Protein AF-A0A0A0LCE1-F1 (afdb_monomer)

Mean predicted aligned error: 8.85 Å

Structure (mmCIF, N/CA/C/O backbone):
data_AF-A0A0A0LCE1-F1
#
_entry.id   AF-A0A0A0LCE1-F1
#
loop_
_atom_site.group_PDB
_atom_site.id
_atom_site.type_symbol
_atom_site.label_atom_id
_atom_site.label_alt_id
_atom_site.label_comp_id
_atom_site.label_asym_id
_atom_site.label_entity_id
_atom_site.label_seq_id
_atom_site.pdbx_PDB_ins_code
_atom_site.Cartn_x
_atom_site.Cartn_y
_atom_site.Cartn_z
_atom_site.occupancy
_atom_site.B_iso_or_equiv
_atom_site.auth_seq_id
_atom_site.auth_comp_id
_atom_site.auth_asym_id
_atom_site.auth_atom_id
_atom_site.pdbx_PDB_model_num
ATOM 1 N N . MET A 1 1 ? -0.912 -36.536 59.273 1.00 41.09 1 MET A N 1
ATOM 2 C CA . MET A 1 1 ? -1.273 -36.737 57.847 1.00 41.09 1 MET A CA 1
ATOM 3 C C . MET A 1 1 ? -2.775 -36.998 57.835 1.00 41.09 1 M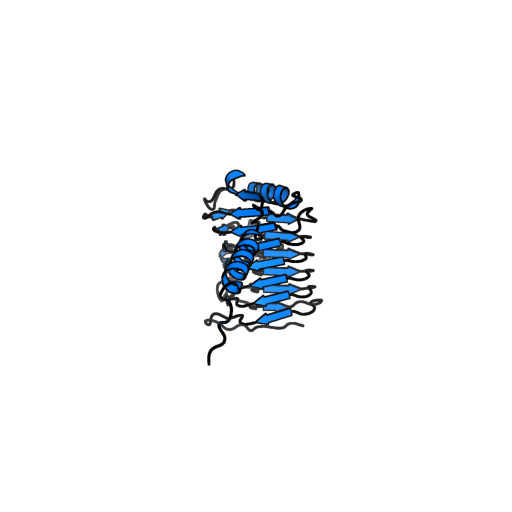ET A C 1
ATOM 5 O O . MET A 1 1 ? -3.174 -37.910 58.531 1.00 41.09 1 MET A O 1
ATOM 9 N N . ILE A 1 2 ? -3.685 -36.242 57.223 1.00 38.50 2 ILE A N 1
ATOM 10 C CA . ILE A 1 2 ? -3.664 -35.401 56.019 1.00 38.50 2 ILE A CA 1
ATOM 11 C C . ILE A 1 2 ? -4.720 -34.296 56.225 1.00 38.50 2 ILE A C 1
ATOM 13 O O . ILE A 1 2 ? -5.838 -34.587 56.643 1.00 38.50 2 ILE A O 1
ATOM 17 N N . ILE A 1 3 ? -4.365 -33.045 55.927 1.00 40.66 3 ILE A N 1
ATOM 18 C CA . ILE A 1 3 ? -5.290 -31.904 55.878 1.00 40.66 3 ILE A CA 1
ATOM 19 C C . ILE A 1 3 ? -6.082 -32.017 54.567 1.00 40.66 3 ILE A C 1
ATOM 21 O O . ILE A 1 3 ? -5.495 -31.976 53.487 1.00 40.66 3 ILE A O 1
ATOM 25 N N . GLN A 1 4 ? -7.401 -32.193 54.654 1.00 42.62 4 GLN A N 1
ATOM 26 C CA . GLN A 1 4 ? -8.308 -32.141 53.504 1.00 42.62 4 GLN A CA 1
ATOM 27 C C . GLN A 1 4 ? -8.469 -30.677 53.072 1.00 42.62 4 GLN A C 1
ATOM 29 O O . GLN A 1 4 ? -9.272 -29.941 53.638 1.00 42.62 4 GLN A O 1
ATOM 34 N N . PHE A 1 5 ? -7.674 -30.246 52.092 1.00 41.34 5 PHE A N 1
ATOM 35 C CA . PHE A 1 5 ? -7.842 -28.947 51.441 1.00 41.34 5 PHE A CA 1
ATOM 36 C C . PHE A 1 5 ? -9.048 -28.981 50.491 1.00 41.34 5 PHE A C 1
ATOM 38 O O . PHE A 1 5 ? -9.186 -29.865 49.643 1.00 41.34 5 PHE A O 1
ATOM 45 N N . GLU A 1 6 ? -9.931 -28.000 50.661 1.00 46.72 6 GLU A N 1
ATOM 46 C CA . GLU A 1 6 ? -11.198 -27.825 49.959 1.00 46.72 6 GLU A CA 1
ATOM 47 C C . GLU A 1 6 ? -11.072 -27.828 48.423 1.00 46.72 6 GLU A C 1
ATOM 49 O O . GLU A 1 6 ? -10.482 -26.939 47.812 1.00 46.72 6 GLU A O 1
ATOM 54 N N . LYS A 1 7 ? -11.782 -28.754 47.766 1.00 47.97 7 LYS A N 1
ATOM 55 C CA . LYS A 1 7 ? -12.045 -28.759 46.311 1.00 47.97 7 LYS A CA 1
ATOM 56 C C . LYS A 1 7 ? -13.054 -27.688 45.843 1.00 47.97 7 LYS A C 1
ATOM 58 O O . LYS A 1 7 ? -13.513 -27.742 44.707 1.00 47.97 7 LYS A O 1
ATOM 63 N N . ARG A 1 8 ? -13.435 -26.719 46.687 1.00 52.16 8 ARG A N 1
ATOM 64 C CA . ARG A 1 8 ? -14.433 -25.683 46.338 1.00 52.16 8 ARG A CA 1
ATOM 65 C C . ARG A 1 8 ? -13.862 -24.522 45.514 1.00 52.16 8 ARG A C 1
ATOM 67 O O . ARG A 1 8 ? -14.615 -23.862 44.805 1.00 52.16 8 ARG A O 1
ATOM 74 N N . SER A 1 9 ? -12.545 -24.312 45.544 1.00 55.34 9 SER A N 1
ATOM 75 C CA . SER A 1 9 ? -11.895 -23.166 44.885 1.00 55.34 9 SER A CA 1
ATOM 76 C C . SER A 1 9 ? -11.787 -23.302 43.352 1.00 55.34 9 SER A C 1
ATOM 78 O O . SER A 1 9 ? -11.814 -22.306 42.631 1.00 55.34 9 SER A O 1
ATOM 80 N N . SER A 1 10 ? -11.754 -24.528 42.812 1.00 61.38 10 SER A N 1
ATOM 81 C CA . SER A 1 10 ? -11.568 -24.765 41.369 1.00 61.38 10 SER A CA 1
ATOM 82 C C . SER A 1 10 ? -12.813 -24.484 40.522 1.00 61.38 10 SER A C 1
ATOM 84 O O . SER A 1 10 ? -12.677 -23.971 39.413 1.00 61.38 10 SER A O 1
ATOM 86 N N . LEU A 1 11 ? -14.023 -24.759 41.030 1.00 59.50 11 LEU A N 1
ATOM 87 C CA . LEU A 1 11 ? -15.263 -24.433 40.311 1.00 59.50 11 LEU A CA 1
ATOM 88 C C . LEU A 1 11 ? -15.512 -22.923 40.257 1.00 59.50 11 LEU A C 1
ATOM 90 O O . LEU A 1 11 ? -15.926 -22.419 39.218 1.00 59.50 11 LEU A O 1
ATOM 94 N N . ALA A 1 12 ? -15.225 -22.195 41.339 1.00 66.00 12 ALA A N 1
ATOM 95 C CA . ALA A 1 12 ? -15.343 -20.739 41.356 1.00 66.00 12 ALA A CA 1
ATOM 96 C C . ALA A 1 12 ? -14.347 -20.086 40.382 1.00 66.00 12 ALA A C 1
ATOM 98 O O . ALA A 1 12 ? -14.725 -19.198 39.620 1.00 66.00 12 ALA A O 1
ATOM 99 N N . LEU A 1 13 ? -13.104 -20.581 40.332 1.00 61.22 13 LEU A N 1
ATOM 100 C CA . LEU A 1 13 ? -12.086 -20.105 39.393 1.00 61.22 13 LEU A CA 1
ATOM 101 C C . LEU A 1 13 ? -12.459 -20.405 37.930 1.00 61.22 13 LEU A C 1
ATOM 103 O O . LEU A 1 13 ? -12.277 -19.553 37.063 1.00 61.22 13 LEU A O 1
ATOM 107 N N . LEU A 1 14 ? -13.035 -21.582 37.657 1.00 62.22 14 LEU A N 1
ATOM 108 C CA . LEU A 1 14 ? -13.517 -21.959 36.325 1.00 62.22 14 LEU A CA 1
ATOM 109 C C . LEU A 1 14 ? -14.714 -21.098 35.889 1.00 62.22 14 LEU A C 1
ATOM 111 O O . LEU A 1 14 ? -14.763 -20.656 34.745 1.00 62.22 14 LEU A O 1
ATOM 115 N N . MET A 1 15 ? -15.642 -20.801 36.801 1.00 65.44 15 MET A N 1
ATOM 116 C CA . MET A 1 15 ? -16.795 -19.926 36.543 1.00 65.44 15 MET A CA 1
ATOM 117 C C . MET A 1 15 ? -16.363 -18.476 36.272 1.00 65.44 15 MET A C 1
ATOM 119 O O . MET A 1 15 ? -16.891 -17.844 35.360 1.00 65.44 15 MET A O 1
ATOM 123 N N . VAL A 1 16 ? -15.357 -17.965 36.994 1.00 64.94 16 VAL A N 1
ATOM 124 C CA . VAL A 1 16 ? -14.757 -16.641 36.738 1.00 64.94 16 VAL A CA 1
ATOM 125 C C . VAL A 1 16 ? -14.014 -16.618 35.398 1.00 64.94 16 VAL A C 1
ATOM 127 O O . VAL A 1 16 ? -14.154 -15.657 34.645 1.00 64.94 16 VAL A O 1
ATOM 130 N N . LEU A 1 17 ? -13.283 -17.681 35.045 1.00 61.69 17 LEU A N 1
ATOM 131 C CA . LEU A 1 17 ? -12.596 -17.788 33.755 1.00 61.69 17 LEU A CA 1
ATOM 132 C C . LEU A 1 17 ? -13.593 -17.825 32.582 1.00 61.69 17 LEU A C 1
ATOM 134 O O . LEU A 1 17 ? -13.400 -17.128 31.591 1.00 61.69 17 LEU A O 1
ATOM 138 N N . VAL A 1 18 ? -14.695 -18.570 32.712 1.00 61.69 18 VAL A N 1
ATOM 139 C CA . VAL A 1 18 ? -15.783 -18.606 31.717 1.00 61.69 18 VAL A CA 1
ATOM 140 C C . VAL A 1 18 ? -16.494 -17.250 31.623 1.00 61.69 18 VAL A C 1
ATOM 142 O O . VAL A 1 18 ? -16.809 -16.805 30.520 1.00 61.69 18 VAL A O 1
ATOM 145 N N . ALA A 1 19 ? -16.692 -16.537 32.735 1.00 59.34 19 ALA A N 1
ATOM 146 C CA . ALA A 1 19 ? -17.243 -15.179 32.724 1.00 59.34 19 ALA A CA 1
ATOM 147 C C . ALA A 1 19 ? -16.299 -14.159 32.050 1.00 59.34 19 ALA A C 1
ATOM 149 O O . ALA A 1 19 ? -16.763 -13.301 31.301 1.00 59.34 19 ALA A O 1
ATOM 150 N N . LEU A 1 20 ? -14.979 -14.290 32.235 1.00 57.94 20 LEU A N 1
ATOM 151 C CA . LEU A 1 20 ? -13.960 -13.462 31.571 1.00 57.94 20 LEU A CA 1
ATOM 152 C C . LEU A 1 20 ? -13.849 -13.745 30.064 1.00 57.94 20 LEU A C 1
ATOM 154 O O . LEU A 1 20 ? -13.641 -12.817 29.286 1.00 57.94 20 LEU A O 1
ATOM 158 N N . ILE A 1 21 ? -14.056 -14.991 29.627 1.00 56.22 21 ILE A N 1
ATOM 159 C CA . ILE A 1 21 ? -14.108 -15.343 28.195 1.00 56.22 21 ILE A CA 1
ATOM 160 C C . ILE A 1 21 ? -15.361 -14.740 27.527 1.00 56.22 21 ILE A C 1
ATOM 162 O O . ILE A 1 21 ? -15.297 -14.326 26.372 1.00 56.22 21 ILE A O 1
ATOM 166 N N . ASN A 1 22 ? -16.470 -14.601 28.265 1.00 48.09 22 ASN A N 1
ATOM 167 C CA . ASN A 1 22 ? -17.697 -13.941 27.794 1.00 48.09 22 ASN A CA 1
ATOM 168 C C . ASN A 1 22 ? -17.636 -12.396 27.815 1.00 48.09 22 ASN A C 1
ATOM 170 O O . ASN A 1 22 ? -18.488 -11.746 27.212 1.00 48.09 22 ASN A O 1
ATOM 174 N N . LEU A 1 23 ? -16.628 -11.793 28.461 1.00 48.22 23 LEU A N 1
ATOM 175 C CA . LEU A 1 23 ? -16.370 -10.343 28.423 1.00 48.22 23 LEU A CA 1
ATOM 176 C C . LEU A 1 23 ? -15.623 -9.898 27.156 1.00 48.22 23 LEU A C 1
ATOM 178 O O . LEU A 1 23 ? -15.619 -8.707 26.836 1.00 48.22 23 LEU A O 1
ATOM 182 N N . CYS A 1 24 ? -15.071 -10.835 26.377 1.00 49.50 24 CYS A N 1
ATOM 183 C CA . CYS A 1 24 ? -14.683 -10.585 24.991 1.00 49.50 24 CYS A CA 1
ATOM 184 C C . CYS A 1 24 ? -15.941 -10.496 24.122 1.00 49.50 24 CYS A C 1
ATOM 186 O O . CYS A 1 24 ? -16.237 -11.364 23.302 1.00 49.50 24 CYS A O 1
ATOM 188 N N . THR A 1 25 ? -16.697 -9.415 24.296 1.00 45.34 25 THR A N 1
ATOM 189 C CA . THR A 1 25 ? -17.650 -8.992 23.278 1.00 45.34 25 THR A CA 1
ATOM 190 C C . THR A 1 25 ? -16.842 -8.704 22.016 1.00 45.34 25 THR A C 1
ATOM 192 O O . THR A 1 25 ? -16.148 -7.694 21.905 1.00 45.34 25 THR A O 1
ATOM 195 N N . PHE A 1 26 ? -16.881 -9.621 21.048 1.00 48.47 26 PHE A N 1
ATOM 196 C CA . PHE A 1 26 ? -16.535 -9.275 19.680 1.00 48.47 26 PHE A CA 1
ATOM 197 C C . PHE A 1 26 ? -17.547 -8.208 19.272 1.00 48.47 26 PHE A C 1
ATOM 199 O O . PHE A 1 26 ? -18.673 -8.524 18.888 1.00 48.47 26 PHE A O 1
ATOM 206 N N . SER A 1 27 ? -17.191 -6.928 19.421 1.00 50.03 27 SER A N 1
ATOM 207 C CA . SER A 1 27 ? -17.962 -5.875 18.781 1.00 50.03 27 SER A CA 1
ATOM 208 C C . SER A 1 27 ? -17.981 -6.257 17.307 1.00 50.03 27 SER A C 1
ATOM 210 O O . SER A 1 27 ? -16.909 -6.365 16.704 1.00 50.03 27 SER A O 1
ATOM 212 N N . ASN A 1 28 ? -19.157 -6.540 16.749 1.00 53.53 28 ASN A N 1
ATOM 213 C CA . ASN A 1 28 ? -19.294 -6.763 15.319 1.00 53.53 28 ASN A CA 1
ATOM 214 C C . ASN A 1 28 ? -18.859 -5.463 14.634 1.00 53.53 28 ASN A C 1
ATOM 216 O O . ASN A 1 28 ? -19.652 -4.528 14.511 1.00 53.53 28 ASN A O 1
ATOM 220 N N . ALA A 1 29 ? -17.573 -5.365 14.283 1.00 61.44 29 ALA A N 1
ATOM 221 C CA . ALA A 1 29 ? -17.043 -4.238 13.543 1.00 61.44 29 ALA A CA 1
ATOM 222 C C . ALA A 1 29 ? -17.860 -4.147 12.259 1.00 61.44 29 ALA A C 1
ATOM 224 O O . ALA A 1 29 ? -18.053 -5.151 11.566 1.00 61.44 29 ALA A O 1
ATOM 225 N N . TRP A 1 30 ? -18.395 -2.963 11.973 1.00 79.81 30 TRP A N 1
ATOM 226 C CA . TRP A 1 30 ? -19.264 -2.810 10.816 1.00 79.81 30 TRP A CA 1
ATOM 227 C C . TRP A 1 30 ? -18.434 -3.070 9.556 1.00 79.81 30 TRP A C 1
ATOM 229 O O . TRP A 1 30 ? -17.378 -2.458 9.380 1.00 79.81 30 TRP A O 1
ATOM 239 N N . SER A 1 31 ? -18.848 -4.046 8.745 1.00 91.94 31 SER A N 1
ATOM 240 C CA . SER A 1 31 ? -18.030 -4.580 7.654 1.00 91.94 31 SER A CA 1
ATOM 241 C C . SER A 1 31 ? -18.528 -4.092 6.298 1.00 91.94 31 SER A C 1
ATOM 243 O O . SER A 1 31 ? -19.642 -4.404 5.880 1.00 91.94 31 SER A O 1
ATOM 245 N N . TYR A 1 32 ? -17.682 -3.347 5.596 1.00 97.19 32 TYR A N 1
ATOM 246 C CA . TYR A 1 32 ? -17.890 -2.905 4.227 1.00 97.19 32 TYR A CA 1
ATOM 247 C C . TYR A 1 32 ? -17.163 -3.841 3.266 1.00 97.19 32 TYR A C 1
ATOM 249 O O . TYR A 1 32 ? -15.945 -3.763 3.106 1.00 97.19 32 TYR A O 1
ATOM 257 N N . ASN A 1 33 ? -17.901 -4.723 2.598 1.00 98.19 33 ASN A N 1
ATOM 258 C CA . ASN A 1 33 ? -17.344 -5.522 1.511 1.00 98.19 33 ASN A CA 1
ATOM 259 C C . ASN A 1 33 ? -17.320 -4.693 0.222 1.00 98.19 33 ASN A C 1
ATOM 261 O O . ASN A 1 33 ? -18.379 -4.289 -0.251 1.00 98.19 33 ASN A O 1
ATOM 265 N N . VAL A 1 34 ? -16.143 -4.478 -0.371 1.00 98.50 34 VAL A N 1
ATOM 266 C CA . VAL A 1 34 ? -15.983 -3.636 -1.574 1.00 98.50 34 VAL A CA 1
ATOM 267 C C . VAL A 1 34 ? -16.831 -4.089 -2.767 1.00 98.50 34 VAL A C 1
ATOM 269 O O . VAL A 1 34 ? -17.249 -3.255 -3.570 1.00 98.50 34 VAL A O 1
ATOM 272 N N . VAL A 1 35 ? -17.150 -5.384 -2.867 1.00 98.38 35 VAL A N 1
ATOM 273 C CA . VAL A 1 35 ? -18.004 -5.925 -3.939 1.00 98.38 35 VAL A CA 1
ATOM 274 C C . VAL A 1 35 ? -19.444 -5.420 -3.817 1.00 98.38 35 VAL A C 1
ATOM 276 O O . VAL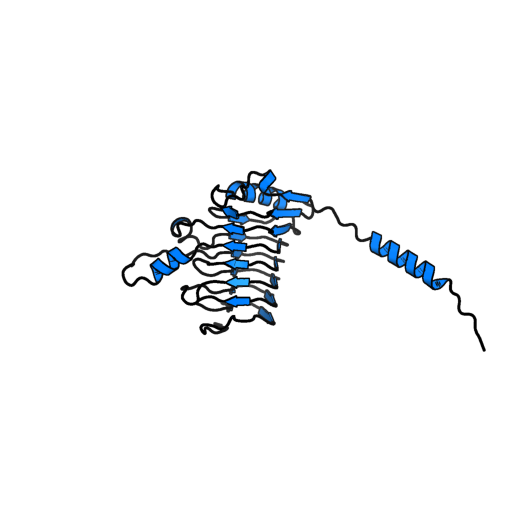 A 1 35 ? -20.074 -5.126 -4.830 1.00 98.38 35 VAL A O 1
ATOM 279 N N . ASN A 1 36 ? -19.937 -5.202 -2.594 1.00 98.31 36 ASN A N 1
ATOM 280 C CA . ASN A 1 36 ? -21.272 -4.636 -2.358 1.00 98.31 36 ASN A CA 1
ATOM 281 C C . ASN A 1 36 ? -21.372 -3.165 -2.800 1.00 98.31 36 ASN A C 1
ATOM 283 O O . ASN A 1 36 ? -22.470 -2.625 -2.887 1.00 98.31 36 ASN A O 1
ATOM 287 N N . PHE A 1 37 ? -20.234 -2.528 -3.088 1.00 98.12 37 PHE A N 1
ATOM 288 C CA . PHE A 1 37 ? -20.132 -1.159 -3.592 1.00 98.12 37 PHE A CA 1
ATOM 289 C C . PHE A 1 37 ? -19.698 -1.111 -5.065 1.00 98.12 37 PHE A C 1
ATOM 291 O O . PHE A 1 37 ? -19.315 -0.057 -5.564 1.00 98.12 37 PHE A O 1
ATOM 298 N N . GLY A 1 38 ? -19.760 -2.245 -5.772 1.00 98.00 38 GLY A N 1
ATOM 299 C CA . GLY A 1 38 ? -19.517 -2.323 -7.212 1.00 98.00 38 GLY A CA 1
ATOM 300 C C . GLY A 1 38 ? -18.078 -2.639 -7.618 1.00 98.00 38 GLY A C 1
ATOM 301 O O . GLY A 1 38 ? -17.787 -2.649 -8.814 1.00 98.00 38 GLY A O 1
ATOM 302 N N . ALA A 1 39 ? -17.176 -2.928 -6.671 1.00 98.56 39 ALA A N 1
ATOM 303 C CA . ALA A 1 39 ? -15.836 -3.397 -7.016 1.00 98.56 39 ALA A CA 1
ATOM 304 C C . ALA A 1 39 ? -15.915 -4.751 -7.733 1.00 98.56 39 ALA A C 1
ATOM 306 O O . ALA A 1 39 ? -16.597 -5.670 -7.270 1.00 98.56 39 ALA A O 1
ATOM 307 N N . LYS A 1 40 ? -15.176 -4.903 -8.834 1.00 98.44 40 LYS A N 1
ATOM 308 C CA . LYS A 1 40 ? -15.134 -6.152 -9.603 1.00 98.44 40 LYS A CA 1
ATOM 309 C C . LYS A 1 40 ? -13.758 -6.795 -9.506 1.00 98.44 40 LYS A C 1
ATOM 311 O O . LYS A 1 40 ? -12.741 -6.180 -9.810 1.00 98.44 40 LYS A O 1
ATOM 316 N N . GLY A 1 41 ? -13.743 -8.063 -9.108 1.00 98.12 41 GLY A N 1
ATOM 317 C CA . GLY A 1 41 ? -12.534 -8.869 -8.930 1.00 98.12 41 GLY A CA 1
ATOM 318 C C . GLY A 1 41 ? -11.930 -9.432 -10.227 1.00 98.12 41 GLY A C 1
ATOM 319 O O . GLY A 1 41 ? -11.287 -10.480 -10.165 1.00 98.12 41 GLY A O 1
ATOM 320 N N . ASP A 1 42 ? -12.146 -8.784 -11.378 1.00 98.00 42 ASP A N 1
ATOM 321 C CA . ASP A 1 42 ? -11.754 -9.249 -12.723 1.00 98.00 42 ASP A CA 1
ATOM 322 C C . ASP A 1 42 ? -10.371 -8.746 -13.199 1.00 98.00 42 ASP A C 1
ATOM 324 O O . ASP A 1 42 ? -9.854 -9.180 -14.230 1.00 98.00 42 ASP A O 1
ATOM 328 N N . GLY A 1 43 ? -9.752 -7.837 -12.444 1.00 97.19 43 GLY A N 1
ATOM 329 C CA . GLY A 1 43 ? -8.455 -7.224 -12.721 1.00 97.19 43 GLY A CA 1
ATOM 330 C C . GLY A 1 43 ? -8.458 -6.229 -13.880 1.00 97.19 43 GLY A C 1
ATOM 331 O O . GLY A 1 43 ? -7.374 -5.876 -14.342 1.00 97.19 43 GLY A O 1
ATOM 332 N N . ARG A 1 44 ? -9.635 -5.815 -14.364 1.00 95.88 44 ARG A N 1
ATOM 333 C CA . ARG A 1 44 ? -9.808 -4.971 -15.557 1.00 95.88 44 ARG A CA 1
ATOM 334 C C . ARG A 1 44 ? -10.770 -3.813 -15.324 1.00 95.88 44 ARG A C 1
ATOM 336 O O . ARG A 1 44 ? -10.472 -2.695 -15.731 1.00 95.88 44 ARG A O 1
ATOM 343 N N . THR A 1 45 ? -11.913 -4.067 -14.694 1.00 98.19 45 THR A N 1
ATOM 344 C CA . THR A 1 45 ? -12.899 -3.026 -14.405 1.00 98.19 45 THR A CA 1
ATOM 345 C C . THR A 1 45 ? -12.385 -2.139 -13.276 1.00 98.19 45 THR A C 1
ATOM 347 O O . THR A 1 45 ? -12.003 -2.635 -12.212 1.00 98.19 45 THR A O 1
ATOM 350 N N . ASP A 1 46 ? -12.388 -0.824 -13.503 1.00 98.44 46 ASP A N 1
ATOM 351 C CA . ASP A 1 46 ? -11.927 0.143 -12.509 1.00 98.44 46 ASP A CA 1
ATOM 352 C C . ASP A 1 46 ? -12.821 0.111 -11.268 1.00 98.44 46 ASP A C 1
ATOM 354 O O . ASP A 1 46 ? -14.007 0.438 -11.311 1.00 98.44 46 ASP A O 1
ATOM 358 N N . SER A 1 47 ? -12.233 -0.323 -10.157 1.00 98.75 47 SER A N 1
ATOM 359 C CA . SER A 1 47 ? -12.884 -0.428 -8.857 1.00 98.75 47 SER A CA 1
ATOM 360 C C . SER A 1 47 ? -12.572 0.770 -7.955 1.00 98.75 47 SER A C 1
ATOM 362 O O . SER A 1 47 ? -13.014 0.780 -6.806 1.00 98.75 47 SER A O 1
ATOM 364 N N . THR A 1 48 ? -11.849 1.794 -8.438 1.00 98.44 48 THR A N 1
ATOM 365 C CA . THR A 1 48 ? -11.446 2.958 -7.630 1.00 98.44 48 THR A CA 1
ATOM 366 C C . THR A 1 48 ? -12.634 3.605 -6.923 1.00 98.44 48 THR A C 1
ATOM 368 O O . THR A 1 48 ? -12.557 3.843 -5.718 1.00 98.44 48 THR A O 1
ATOM 371 N N . GLN A 1 49 ? -13.758 3.825 -7.612 1.00 98.50 49 GLN A N 1
ATOM 372 C CA . GLN A 1 49 ? -14.917 4.482 -7.001 1.00 98.50 49 GLN A CA 1
ATOM 373 C C . GLN A 1 49 ? -15.535 3.659 -5.861 1.00 98.50 49 GLN A C 1
ATOM 375 O O . GLN A 1 49 ? -15.891 4.218 -4.826 1.00 98.50 49 GLN A O 1
ATOM 380 N N . ALA A 1 50 ? -15.602 2.334 -6.005 1.00 98.56 50 ALA A N 1
ATOM 381 C CA . ALA A 1 50 ? -16.106 1.452 -4.955 1.00 98.56 50 ALA A CA 1
ATOM 382 C C . ALA A 1 50 ? -15.241 1.545 -3.686 1.00 98.56 50 ALA A C 1
ATOM 384 O O . ALA A 1 50 ? -15.761 1.676 -2.578 1.00 98.56 50 ALA A O 1
ATOM 385 N N . PHE A 1 51 ? -13.913 1.554 -3.848 1.00 98.75 51 PHE A N 1
ATOM 386 C CA . PHE A 1 51 ? -12.977 1.734 -2.736 1.00 98.75 51 PHE A CA 1
ATOM 387 C C . PHE A 1 51 ? -13.092 3.125 -2.098 1.00 98.75 51 PHE A C 1
ATOM 389 O O . PHE A 1 51 ? -13.047 3.227 -0.874 1.00 98.75 51 PHE A O 1
ATOM 396 N N . GLN A 1 52 ? -13.284 4.183 -2.893 1.00 98.69 52 GLN A N 1
ATOM 397 C CA . GLN A 1 52 ? -13.498 5.544 -2.386 1.00 98.69 52 GLN A CA 1
ATOM 398 C C . GLN A 1 52 ? -14.776 5.651 -1.548 1.00 98.69 52 GLN A C 1
ATOM 400 O O . GLN A 1 52 ? -14.752 6.197 -0.445 1.00 98.69 52 GLN A O 1
ATOM 405 N N . THR A 1 53 ? -15.882 5.077 -2.024 1.00 98.56 53 THR A N 1
ATOM 406 C CA . THR A 1 53 ? -17.152 5.065 -1.288 1.00 98.56 53 THR A CA 1
ATOM 407 C C . THR A 1 53 ? -17.033 4.286 0.020 1.00 98.56 53 THR A C 1
ATOM 409 O O . THR A 1 53 ? -17.449 4.772 1.072 1.00 98.56 53 THR A O 1
ATOM 412 N N . VAL A 1 54 ? -16.417 3.103 -0.014 1.00 98.38 54 VAL A N 1
ATOM 413 C CA . VAL A 1 54 ? -16.198 2.293 1.190 1.00 98.38 54 VAL A CA 1
ATOM 414 C C . VAL A 1 54 ? -15.306 3.013 2.201 1.00 98.38 54 VAL A C 1
ATOM 416 O O . VAL A 1 54 ? -15.633 3.042 3.388 1.00 98.38 54 VAL A O 1
ATOM 419 N N . TRP A 1 55 ? -14.218 3.639 1.743 1.00 98.75 55 TRP A N 1
ATOM 420 C CA . TRP A 1 55 ? -13.354 4.442 2.603 1.00 98.75 55 TRP A CA 1
ATOM 421 C C . TRP A 1 55 ? -14.108 5.607 3.244 1.00 98.75 55 TRP A C 1
ATOM 423 O O . TRP A 1 55 ? -14.021 5.787 4.455 1.00 98.75 55 TRP A O 1
ATOM 433 N N . SER A 1 56 ? -14.880 6.364 2.459 1.00 98.56 56 SER A N 1
ATOM 434 C CA . SER A 1 56 ? -15.669 7.494 2.961 1.00 98.56 56 SER A CA 1
ATOM 435 C C . SER A 1 56 ? -16.613 7.062 4.087 1.00 98.56 56 SER A C 1
ATOM 437 O O . SER A 1 56 ? -16.620 7.668 5.161 1.00 98.56 56 SER A O 1
ATOM 439 N N . ASN A 1 57 ? -17.321 5.947 3.898 1.00 98.00 57 ASN A N 1
ATOM 440 C CA . ASN A 1 57 ? -18.227 5.406 4.907 1.00 98.00 57 ASN A CA 1
ATOM 441 C C . ASN A 1 57 ? -17.479 4.920 6.166 1.00 98.00 57 ASN A C 1
ATOM 443 O O . ASN A 1 57 ? -17.906 5.183 7.293 1.00 98.00 57 ASN A O 1
ATOM 447 N N . ALA A 1 58 ? -16.343 4.236 6.002 1.00 98.25 58 ALA A N 1
ATOM 448 C CA . ALA A 1 58 ? -15.514 3.787 7.122 1.00 98.25 58 ALA A CA 1
ATOM 449 C C . ALA A 1 58 ? -14.940 4.962 7.929 1.00 98.25 58 ALA A C 1
ATOM 451 O O . ALA A 1 58 ? -14.992 4.951 9.160 1.00 98.25 58 ALA A O 1
ATOM 452 N N . CYS A 1 59 ? -14.461 5.991 7.231 1.00 98.44 59 CYS A N 1
ATOM 453 C CA . CYS A 1 59 ? -13.874 7.207 7.786 1.00 98.44 59 CYS A CA 1
ATOM 454 C C . CYS A 1 59 ? -14.908 8.077 8.522 1.00 98.44 59 CYS A C 1
ATOM 456 O O . CYS A 1 59 ? -14.591 8.681 9.549 1.00 98.44 59 CYS A O 1
ATOM 458 N N . ALA A 1 60 ? -16.158 8.106 8.045 1.00 98.12 60 ALA A N 1
ATOM 459 C CA . ALA A 1 60 ? -17.261 8.832 8.676 1.00 98.12 60 ALA A CA 1
ATOM 460 C C . ALA A 1 60 ? -17.895 8.100 9.877 1.00 98.12 60 ALA A C 1
ATOM 462 O O . ALA A 1 60 ? -18.615 8.729 10.657 1.00 98.12 60 ALA A O 1
ATOM 463 N N . SER A 1 61 ? -17.645 6.797 10.038 1.00 96.94 61 SER A N 1
ATOM 464 C CA . SER A 1 61 ? -18.158 6.005 11.161 1.00 96.94 61 SER A CA 1
ATOM 465 C C . SER A 1 61 ? -17.597 6.483 12.504 1.00 96.94 61 SER A C 1
ATOM 467 O O . SER A 1 61 ? -16.437 6.861 12.610 1.00 96.94 61 SER A O 1
ATOM 469 N N . THR A 1 62 ? -18.401 6.402 13.561 1.00 95.88 62 THR A N 1
ATOM 470 C CA . THR A 1 62 ? -17.957 6.608 14.953 1.00 95.88 62 THR A CA 1
ATOM 471 C C . THR A 1 62 ? -17.632 5.298 15.676 1.00 95.88 62 THR A C 1
ATOM 473 O O . THR A 1 62 ? -17.226 5.309 16.834 1.00 95.88 62 THR A O 1
ATOM 476 N N . LYS A 1 63 ? -17.829 4.155 15.009 1.00 95.06 63 LYS A N 1
ATOM 477 C CA . LYS A 1 63 ? -17.546 2.807 15.523 1.00 95.06 63 LYS A CA 1
ATOM 478 C C . LYS A 1 63 ? -16.406 2.155 14.737 1.00 95.06 63 LYS A C 1
ATOM 480 O O . LYS A 1 63 ? -16.259 2.484 13.555 1.00 95.06 63 LYS A O 1
ATOM 485 N N . PRO A 1 64 ? -15.669 1.187 15.316 1.00 97.31 64 PRO A N 1
ATOM 486 C CA . PRO A 1 64 ? -14.694 0.389 14.578 1.00 97.31 64 PRO A CA 1
ATOM 487 C C . PRO A 1 64 ? -15.302 -0.240 13.322 1.00 97.31 64 PRO A C 1
ATOM 489 O O . PRO A 1 64 ? -16.421 -0.764 13.352 1.00 97.31 64 PRO A O 1
ATOM 492 N N . THR A 1 65 ? -14.570 -0.177 12.210 1.00 97.69 65 THR A N 1
ATOM 493 C CA . THR A 1 65 ? -15.043 -0.679 10.912 1.00 97.69 65 THR A CA 1
ATOM 494 C C . THR A 1 65 ? -14.035 -1.617 10.283 1.00 97.69 65 THR A C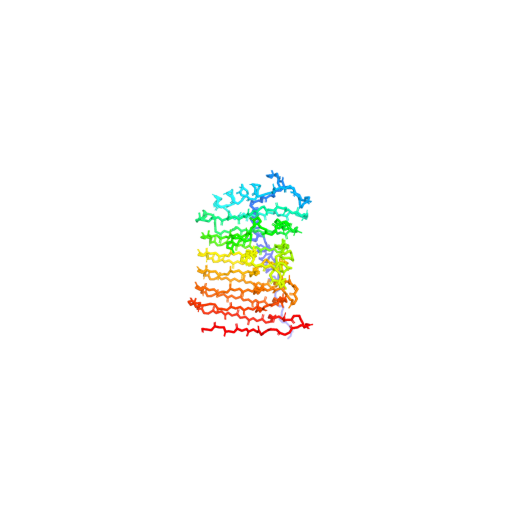 1
ATOM 496 O O . THR A 1 65 ? -12.827 -1.466 10.453 1.00 97.69 65 THR A O 1
ATOM 499 N N . THR A 1 66 ? -14.543 -2.593 9.536 1.00 98.50 66 THR A N 1
ATOM 500 C CA . THR A 1 66 ? -13.731 -3.433 8.660 1.00 98.50 66 THR A CA 1
ATOM 501 C C . THR A 1 66 ? -14.039 -3.098 7.208 1.00 98.50 66 THR A C 1
ATOM 503 O O . THR A 1 66 ? -15.191 -3.127 6.798 1.00 98.50 66 THR A O 1
ATOM 506 N N . ILE A 1 67 ? -13.019 -2.812 6.407 1.00 98.62 67 ILE A N 1
ATOM 507 C CA . ILE A 1 67 ? -13.105 -2.820 4.947 1.00 98.62 67 ILE A CA 1
ATOM 508 C C . ILE A 1 67 ? -12.625 -4.194 4.490 1.00 98.62 67 ILE A C 1
ATOM 510 O O . ILE A 1 67 ? -11.470 -4.554 4.721 1.00 98.62 67 ILE A O 1
ATOM 514 N N . TYR A 1 68 ? -13.503 -4.971 3.862 1.00 98.69 68 TYR A N 1
ATOM 515 C CA . TYR A 1 68 ? -13.187 -6.311 3.383 1.00 98.69 68 TYR A CA 1
ATOM 516 C C . TYR A 1 68 ? -13.023 -6.337 1.863 1.00 98.69 68 TYR A C 1
ATOM 518 O O . TYR A 1 68 ? -13.942 -5.989 1.119 1.00 98.69 68 TYR A O 1
ATOM 526 N N . VAL A 1 69 ? -11.855 -6.793 1.409 1.00 98.81 69 VAL A N 1
ATOM 527 C CA . VAL A 1 69 ? -11.541 -7.043 -0.001 1.00 98.81 69 VAL A CA 1
ATOM 528 C C . VAL A 1 69 ? -11.445 -8.558 -0.207 1.00 98.81 69 VAL A C 1
ATOM 530 O O . VAL A 1 69 ? -10.422 -9.150 0.152 1.00 98.81 69 VAL A O 1
ATOM 533 N N . PRO A 1 70 ? -12.486 -9.214 -0.754 1.00 98.62 70 PRO A N 1
ATOM 534 C CA . PRO A 1 70 ? -12.478 -10.660 -0.940 1.00 98.62 70 PRO A CA 1
ATOM 535 C C . PRO A 1 70 ? -11.468 -11.088 -2.009 1.00 98.62 70 PRO A C 1
ATOM 537 O O . PRO A 1 70 ? -10.895 -10.265 -2.723 1.00 98.62 70 PRO A O 1
ATOM 540 N N . ARG A 1 71 ? -11.251 -12.400 -2.149 1.00 98.69 71 ARG A N 1
ATOM 541 C CA . ARG A 1 71 ? -10.397 -12.954 -3.212 1.00 98.69 71 ARG A CA 1
ATOM 542 C C . ARG A 1 71 ? -10.851 -12.466 -4.593 1.00 98.69 71 ARG A C 1
ATOM 544 O O . ARG A 1 71 ? -12.041 -12.387 -4.872 1.00 98.69 71 ARG A O 1
ATOM 551 N N . GLY A 1 72 ? -9.883 -12.145 -5.444 1.00 98.56 72 GLY A N 1
ATOM 552 C CA . GLY A 1 72 ? -10.095 -11.536 -6.757 1.00 98.56 72 GLY A CA 1
ATOM 553 C C . GLY A 1 72 ? -8.954 -10.583 -7.100 1.00 98.56 72 GLY A C 1
ATOM 554 O O . GLY A 1 72 ? -8.063 -10.349 -6.276 1.00 98.56 72 GLY A O 1
ATOM 555 N N . ARG A 1 73 ? -8.970 -10.038 -8.317 1.00 98.75 73 ARG A N 1
ATOM 556 C CA . ARG A 1 73 ? -8.049 -8.978 -8.745 1.00 98.75 73 ARG A CA 1
ATOM 557 C C . ARG A 1 73 ? -8.847 -7.692 -8.929 1.00 98.75 73 ARG A C 1
ATOM 559 O O . ARG A 1 73 ? -9.748 -7.667 -9.745 1.00 98.75 73 ARG A O 1
ATOM 566 N N . TYR A 1 74 ? -8.536 -6.630 -8.204 1.00 98.81 74 TYR A N 1
ATOM 567 C CA . TYR A 1 74 ? -9.272 -5.368 -8.285 1.00 98.81 74 TYR A CA 1
ATOM 568 C C . TYR A 1 74 ? -8.363 -4.330 -8.913 1.00 98.81 74 TYR A C 1
ATOM 570 O O . TYR A 1 74 ? -7.358 -3.939 -8.319 1.00 98.81 74 TYR A O 1
ATOM 578 N N . TYR A 1 75 ? -8.686 -3.935 -10.140 1.00 98.75 75 TYR A N 1
ATOM 579 C CA . TYR A 1 75 ? -7.975 -2.852 -10.797 1.00 98.75 75 TYR A CA 1
ATOM 580 C C . TYR A 1 75 ? -8.359 -1.528 -10.132 1.00 98.75 75 TYR A C 1
ATOM 582 O O . TYR A 1 75 ? -9.545 -1.244 -9.967 1.00 98.75 75 TYR A O 1
ATOM 590 N N . LEU A 1 76 ? -7.358 -0.744 -9.734 1.00 98.56 76 LEU A N 1
ATOM 591 C CA . LEU A 1 76 ? -7.537 0.622 -9.249 1.00 98.56 76 LEU A CA 1
ATOM 592 C C . LEU A 1 76 ? -6.695 1.540 -10.121 1.00 98.56 76 LEU A C 1
ATOM 594 O O . LEU A 1 76 ? -5.471 1.382 -10.169 1.00 98.56 76 LEU A O 1
ATOM 598 N N . ARG A 1 77 ? -7.320 2.531 -10.760 1.00 97.56 77 ARG A N 1
ATOM 599 C CA . ARG A 1 77 ? -6.575 3.538 -11.525 1.00 97.56 77 ARG A CA 1
ATOM 600 C C . ARG A 1 77 ? -5.592 4.295 -10.626 1.00 97.56 77 ARG A C 1
ATOM 602 O O . ARG A 1 77 ? -4.404 4.360 -10.919 1.00 97.56 77 ARG A O 1
ATOM 609 N N . SER A 1 78 ? -6.087 4.816 -9.509 1.00 95.31 78 SER A N 1
ATOM 610 C CA . SER A 1 78 ? -5.320 5.335 -8.369 1.00 95.31 78 SER A CA 1
ATOM 611 C C . SER A 1 78 ? -6.226 5.394 -7.136 1.00 95.31 78 SER A C 1
ATOM 613 O O . SER A 1 78 ? -7.452 5.319 -7.263 1.00 95.31 78 SER A O 1
ATOM 615 N N . GLY A 1 79 ? -5.655 5.486 -5.934 1.00 95.25 79 GLY A N 1
ATOM 616 C CA . GLY A 1 79 ? -6.430 5.550 -4.695 1.00 95.25 79 GLY A CA 1
ATOM 617 C C . GLY A 1 79 ? -5.811 6.500 -3.683 1.00 95.25 79 GLY A C 1
ATOM 618 O O . GLY A 1 79 ? -4.759 6.206 -3.134 1.00 95.25 79 GLY A O 1
ATOM 619 N N . THR A 1 80 ? -6.474 7.624 -3.404 1.00 98.12 80 THR A N 1
ATOM 620 C CA . THR A 1 80 ? -6.130 8.492 -2.267 1.00 98.12 80 THR A CA 1
ATOM 621 C C . THR A 1 80 ? -7.218 8.405 -1.208 1.00 98.12 80 THR A C 1
ATOM 623 O O . THR A 1 80 ? -8.377 8.687 -1.491 1.00 98.12 80 THR A O 1
ATOM 626 N N . PHE A 1 81 ? -6.837 8.041 0.006 1.00 98.56 81 PHE A N 1
ATOM 627 C CA . PHE A 1 81 ? -7.701 7.817 1.154 1.00 98.56 81 PHE A CA 1
A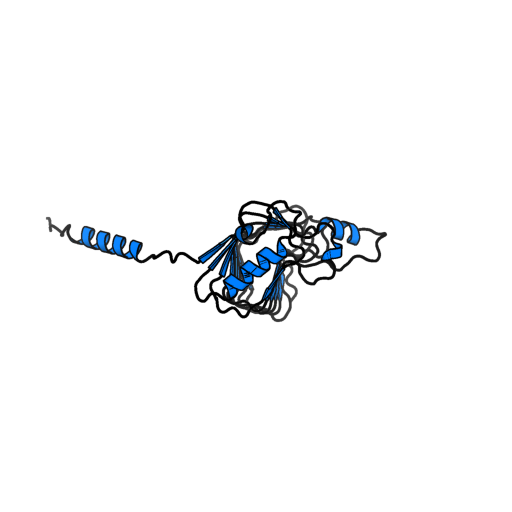TOM 628 C C . PHE A 1 81 ? -7.337 8.834 2.240 1.00 98.56 81 PHE A C 1
ATOM 630 O O . PHE A 1 81 ? -6.361 8.673 2.976 1.00 98.56 81 PHE A O 1
ATOM 637 N N . ASN A 1 82 ? -8.077 9.9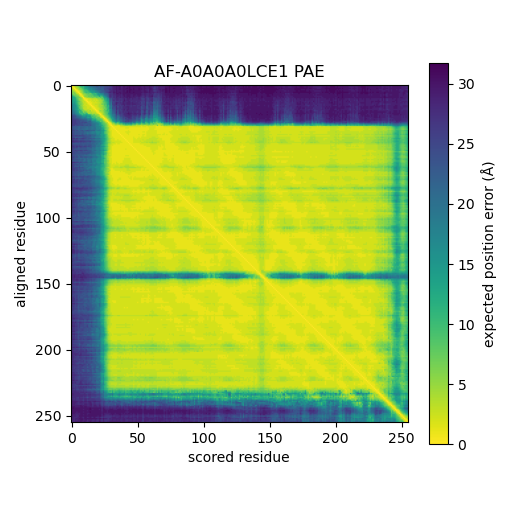42 2.276 1.00 98.56 82 ASN A N 1
ATOM 638 C CA . ASN A 1 82 ? -7.788 11.058 3.177 1.00 98.56 82 ASN A CA 1
ATOM 639 C C . ASN A 1 82 ? -8.558 10.924 4.498 1.00 98.56 82 ASN A C 1
ATOM 641 O O . ASN A 1 82 ? -9.718 10.508 4.503 1.00 98.56 82 ASN A O 1
ATOM 645 N N . GLY A 1 83 ? -7.910 11.332 5.586 1.00 98.12 83 GLY A N 1
ATOM 646 C CA . GLY A 1 83 ? -8.547 11.821 6.803 1.00 98.12 83 GLY A CA 1
ATOM 647 C C . GLY A 1 83 ? -8.522 13.362 6.872 1.00 98.12 83 GLY A C 1
ATOM 648 O O . GLY A 1 83 ? -8.281 14.015 5.853 1.00 98.12 83 GLY A O 1
ATOM 649 N N . PRO A 1 84 ? -8.748 13.961 8.055 1.00 98.06 84 PRO A N 1
ATOM 650 C CA . PRO A 1 84 ? -9.006 13.285 9.325 1.00 98.06 84 PRO A CA 1
ATOM 651 C C . PRO A 1 84 ? -10.335 12.525 9.304 1.00 98.06 84 PRO A C 1
ATOM 653 O O . PRO A 1 84 ? -11.333 12.996 8.762 1.00 98.06 84 PRO A O 1
ATOM 656 N N . CYS A 1 85 ? -10.338 11.336 9.900 1.00 98.25 85 CYS A N 1
ATOM 657 C CA . CYS A 1 85 ? -11.532 10.510 10.034 1.00 98.25 85 CYS A CA 1
ATOM 658 C C . CYS A 1 85 ? -12.198 10.731 11.392 1.00 98.25 85 CYS A C 1
ATOM 660 O O . CYS A 1 85 ? -11.533 11.025 12.381 1.00 98.25 85 CYS A O 1
ATOM 662 N N . LYS A 1 86 ? -13.521 10.540 11.450 1.00 98.12 86 LYS A N 1
ATOM 663 C CA . LYS A 1 86 ? -14.236 10.389 12.729 1.00 98.12 86 LYS A CA 1
ATOM 664 C C . LYS A 1 86 ? -13.887 9.053 13.392 1.00 98.12 86 LYS A C 1
ATOM 666 O O . LYS A 1 86 ? -13.951 8.935 14.611 1.00 98.12 86 LYS A O 1
ATOM 671 N N . ASN A 1 87 ? -13.525 8.067 12.573 1.00 97.19 87 ASN A N 1
ATOM 672 C CA . ASN A 1 87 ? -13.089 6.746 12.994 1.00 97.19 87 ASN A CA 1
ATOM 673 C C . ASN A 1 87 ? -11.573 6.694 13.195 1.00 97.19 87 ASN A C 1
ATOM 675 O O . ASN A 1 87 ? -10.832 7.083 12.295 1.00 97.19 87 ASN A O 1
ATOM 679 N N . ASN A 1 88 ? -11.129 6.126 14.314 1.00 97.19 88 ASN A N 1
ATOM 680 C CA . ASN A 1 88 ? -9.724 5.838 14.608 1.00 97.19 88 ASN A CA 1
ATOM 681 C C . ASN A 1 88 ? -9.435 4.330 14.765 1.00 97.19 88 ASN A C 1
ATOM 683 O O . ASN A 1 88 ? -8.462 3.933 15.403 1.00 97.19 88 ASN A O 1
ATOM 687 N N . ALA A 1 89 ? -10.312 3.476 14.237 1.00 97.88 89 ALA A N 1
ATOM 688 C CA . ALA A 1 89 ? -10.193 2.023 14.286 1.00 97.88 89 ALA A CA 1
ATOM 689 C C . ALA A 1 89 ? -10.708 1.404 12.975 1.00 97.88 89 ALA A C 1
ATOM 691 O O . ALA A 1 89 ? -11.702 0.667 12.950 1.00 97.88 89 ALA A O 1
ATOM 692 N N . ILE A 1 90 ? -10.041 1.734 11.863 1.00 98.69 90 ILE A N 1
ATOM 693 C CA . ILE A 1 90 ? -10.353 1.190 10.534 1.00 98.69 90 ILE A CA 1
ATOM 694 C C . ILE A 1 90 ? -9.427 0.006 10.244 1.00 98.69 90 ILE A C 1
ATOM 696 O O . ILE A 1 90 ? -8.208 0.159 10.136 1.00 98.69 90 ILE A O 1
ATOM 700 N N . PHE A 1 91 ? -10.011 -1.178 10.070 1.00 98.75 91 PHE A N 1
ATOM 701 C CA . PHE A 1 91 ? -9.301 -2.400 9.704 1.00 98.75 91 PHE A CA 1
ATOM 702 C C . PHE A 1 91 ? -9.561 -2.770 8.241 1.00 98.75 91 PHE A C 1
ATOM 704 O O . PHE A 1 91 ? -10.676 -3.100 7.860 1.00 98.75 91 PHE A O 1
ATOM 711 N N . ILE A 1 92 ? -8.537 -2.750 7.398 1.00 98.81 92 ILE A N 1
ATOM 712 C CA . ILE A 1 92 ? -8.606 -3.150 5.994 1.00 98.81 92 ILE A CA 1
ATOM 713 C C . ILE A 1 92 ? -8.072 -4.574 5.875 1.00 98.81 92 ILE A C 1
ATOM 715 O O . ILE A 1 92 ? -6.865 -4.810 5.960 1.00 98.81 92 ILE A O 1
ATOM 719 N N . ARG A 1 93 ? -8.972 -5.532 5.656 1.00 98.69 93 ARG A N 1
ATOM 720 C CA . ARG A 1 93 ? -8.622 -6.929 5.400 1.00 98.69 93 ARG A CA 1
ATOM 721 C C . ARG A 1 93 ? -8.639 -7.204 3.906 1.00 98.69 93 ARG A C 1
ATOM 723 O O . ARG A 1 93 ? -9.692 -7.119 3.273 1.00 98.69 93 ARG A O 1
ATOM 730 N N . ILE A 1 94 ? -7.491 -7.600 3.367 1.00 98.81 94 ILE A N 1
ATOM 731 C CA . ILE A 1 94 ? -7.335 -7.913 1.950 1.00 98.81 94 ILE A CA 1
ATOM 732 C C . ILE A 1 94 ? -7.043 -9.404 1.789 1.00 98.81 94 ILE A C 1
ATOM 734 O O . ILE A 1 94 ? -5.972 -9.882 2.141 1.00 98.81 94 ILE A O 1
ATOM 738 N N . ASP A 1 95 ? -7.987 -10.135 1.200 1.00 98.75 95 ASP A N 1
ATOM 739 C CA . ASP A 1 95 ? -7.793 -11.531 0.792 1.00 98.75 95 ASP A CA 1
ATOM 740 C C . ASP A 1 95 ? -7.446 -11.637 -0.715 1.00 98.75 95 ASP A C 1
ATOM 742 O O . ASP A 1 95 ? -7.030 -12.695 -1.189 1.00 98.75 95 ASP A O 1
ATOM 746 N N . GLY A 1 96 ? -7.629 -10.554 -1.482 1.00 98.44 96 GLY A N 1
ATOM 747 C CA . GLY A 1 96 ? -7.381 -10.474 -2.926 1.00 98.44 96 GLY A CA 1
ATOM 748 C C . GLY A 1 96 ? -6.062 -9.802 -3.337 1.00 98.44 96 GLY A C 1
ATOM 749 O O . GLY A 1 96 ? -5.066 -9.789 -2.612 1.00 98.44 96 GLY A O 1
ATOM 750 N N . THR A 1 97 ? -6.054 -9.262 -4.557 1.00 98.88 97 THR A N 1
ATOM 751 C CA . THR A 1 97 ? -4.951 -8.477 -5.132 1.00 98.88 97 THR A CA 1
ATOM 752 C C . THR A 1 97 ? -5.484 -7.152 -5.656 1.00 98.88 97 THR A C 1
ATOM 754 O O . THR A 1 97 ? -6.397 -7.158 -6.478 1.00 98.88 97 THR A O 1
ATOM 757 N N . LEU A 1 98 ? -4.903 -6.031 -5.238 1.00 98.88 98 LEU A N 1
ATOM 758 C CA . LEU A 1 98 ? -5.096 -4.750 -5.915 1.00 98.88 98 LEU A CA 1
ATOM 759 C C . LEU A 1 98 ? -4.084 -4.653 -7.055 1.00 98.88 98 LEU A C 1
ATOM 761 O O . LEU A 1 98 ? -2.928 -5.047 -6.889 1.00 98.88 98 LEU A O 1
ATOM 765 N N . VAL A 1 99 ? -4.510 -4.151 -8.210 1.00 98.81 99 VAL A N 1
ATOM 766 C CA . VAL A 1 99 ? -3.698 -4.123 -9.432 1.00 98.81 99 VAL A CA 1
ATOM 767 C C . VAL A 1 99 ? -3.648 -2.704 -9.985 1.00 98.81 99 VAL A C 1
ATOM 769 O O . VAL A 1 99 ? -4.695 -2.103 -10.219 1.00 98.81 99 VAL A O 1
ATOM 772 N N . ALA A 1 100 ? -2.441 -2.183 -10.192 1.00 98.69 100 ALA A N 1
ATOM 773 C CA . ALA A 1 100 ? -2.211 -0.887 -10.820 1.00 98.69 100 ALA A CA 1
ATOM 774 C C . ALA A 1 100 ? -2.479 -0.944 -12.337 1.00 98.69 100 ALA A C 1
ATOM 776 O O . ALA A 1 100 ? -2.597 -2.040 -12.902 1.00 98.69 100 ALA A O 1
ATOM 777 N N . PRO A 1 101 ? -2.551 0.207 -13.031 1.00 98.38 101 PRO A N 1
ATOM 778 C CA . PRO A 1 101 ? -2.617 0.233 -14.490 1.00 98.38 101 PRO A CA 1
ATOM 779 C C . PRO A 1 101 ? -1.458 -0.532 -15.129 1.00 98.38 101 PRO A C 1
ATOM 781 O O . PRO A 1 101 ? -0.309 -0.408 -14.714 1.00 98.38 101 PRO A O 1
ATOM 784 N N . SER A 1 102 ? -1.761 -1.334 -16.152 1.00 96.19 102 SER A N 1
ATOM 785 C CA . SER A 1 102 ? -0.735 -2.042 -16.926 1.00 96.19 102 SER A CA 1
ATOM 786 C C . SER A 1 102 ? 0.114 -1.093 -17.769 1.00 96.19 102 SER A C 1
ATOM 788 O O . SER A 1 102 ? 1.292 -1.362 -17.984 1.00 96.19 102 SER A O 1
ATOM 790 N N . ASP A 1 103 ? -0.486 0.002 -18.242 1.00 96.69 103 ASP A N 1
ATOM 791 C CA . ASP A 1 103 ? 0.248 1.113 -18.835 1.00 96.69 103 ASP A CA 1
ATOM 792 C C . ASP A 1 103 ? 0.866 1.957 -17.716 1.00 96.69 103 ASP A C 1
ATOM 794 O O . ASP A 1 103 ? 0.166 2.633 -16.954 1.00 96.69 103 ASP A O 1
ATOM 798 N N . PHE A 1 104 ? 2.194 1.909 -17.620 1.00 95.62 104 PHE A N 1
ATOM 799 C CA . PHE A 1 104 ? 2.920 2.591 -16.561 1.00 95.62 104 PHE A CA 1
ATOM 800 C C . PHE A 1 104 ? 2.816 4.116 -16.653 1.00 95.62 104 PHE A C 1
ATOM 802 O O . PHE A 1 104 ? 2.988 4.781 -15.634 1.00 95.62 104 PHE A O 1
ATOM 809 N N . GLN A 1 105 ? 2.490 4.674 -17.823 1.00 96.19 105 GLN A N 1
ATOM 810 C CA . GLN A 1 105 ? 2.344 6.118 -18.014 1.00 96.19 105 GLN A CA 1
ATOM 811 C C . GLN A 1 105 ? 1.159 6.688 -17.222 1.00 96.19 105 GLN A C 1
ATOM 813 O O . GLN A 1 105 ? 1.213 7.835 -16.784 1.00 96.19 105 GLN A O 1
ATOM 818 N N . VAL A 1 106 ? 0.117 5.883 -16.964 1.00 97.00 106 VAL A N 1
ATOM 819 C CA . VAL A 1 106 ? -1.110 6.326 -16.272 1.00 97.00 106 VAL A CA 1
ATOM 820 C C . VAL A 1 106 ? -0.825 6.860 -14.867 1.00 97.00 106 VAL A C 1
ATOM 822 O O . VAL A 1 106 ? -1.449 7.831 -14.445 1.00 97.00 106 VAL A O 1
ATOM 825 N N . ILE A 1 107 ? 0.113 6.236 -14.149 1.00 96.88 107 ILE A N 1
ATOM 826 C CA . ILE A 1 107 ? 0.533 6.658 -12.802 1.00 96.88 107 ILE A CA 1
ATOM 827 C C . ILE A 1 107 ? 2.000 7.086 -12.744 1.00 96.88 107 ILE A C 1
ATOM 829 O O . ILE A 1 107 ? 2.437 7.555 -11.704 1.00 96.88 107 ILE A O 1
ATOM 833 N N . GLY A 1 108 ? 2.760 6.982 -13.836 1.00 94.38 108 GLY A N 1
ATOM 834 C CA . GLY A 1 108 ? 4.216 7.146 -13.831 1.00 94.38 108 GLY A CA 1
ATOM 835 C C . GLY A 1 108 ? 4.712 8.497 -13.317 1.00 94.38 108 GLY A C 1
ATOM 836 O O . GLY A 1 108 ? 5.813 8.563 -12.785 1.00 94.38 108 GLY A O 1
ATOM 837 N N . ASN A 1 109 ? 3.912 9.558 -13.434 1.00 94.06 109 ASN A N 1
ATOM 838 C CA . ASN A 1 109 ? 4.245 10.894 -12.920 1.00 94.06 109 ASN A CA 1
ATOM 839 C C . ASN A 1 109 ? 3.506 11.243 -11.614 1.00 94.06 109 ASN A C 1
ATOM 841 O O . ASN A 1 109 ? 3.525 12.387 -11.168 1.00 94.06 109 ASN A O 1
ATOM 845 N N . SER A 1 110 ? 2.818 10.274 -11.008 1.00 95.56 110 SER A N 1
ATOM 846 C CA . SER A 1 110 ? 2.222 10.412 -9.678 1.00 95.56 110 SER A CA 1
ATOM 847 C C . SER A 1 110 ? 3.247 10.027 -8.618 1.00 95.56 110 SER A C 1
ATOM 849 O O . SER A 1 110 ? 3.974 9.055 -8.791 1.00 95.56 110 SER A O 1
ATOM 851 N N . ALA A 1 111 ? 3.261 10.724 -7.481 1.00 94.69 111 ALA A N 1
ATOM 852 C CA . ALA A 1 111 ? 4.150 10.369 -6.370 1.00 94.69 111 ALA A CA 1
ATOM 853 C C . ALA A 1 111 ? 3.899 8.936 -5.852 1.00 94.69 111 ALA A C 1
ATOM 855 O O . ALA A 1 111 ? 4.834 8.195 -5.544 1.00 94.69 111 ALA A O 1
ATOM 856 N N . ALA A 1 112 ? 2.627 8.529 -5.786 1.00 98.25 112 ALA A N 1
ATOM 857 C CA . ALA A 1 112 ? 2.212 7.218 -5.305 1.00 98.25 112 ALA A CA 1
ATOM 858 C C . ALA A 1 112 ? 0.874 6.772 -5.915 1.00 98.25 112 ALA A C 1
ATOM 860 O O . ALA A 1 112 ? 0.056 7.596 -6.324 1.00 98.25 112 ALA A O 1
ATOM 861 N N . TRP A 1 113 ? 0.654 5.457 -5.958 1.00 98.69 113 TRP A N 1
ATOM 862 C CA . TRP A 1 113 ? -0.549 4.816 -6.488 1.00 98.69 113 TRP A CA 1
ATOM 863 C C . TRP A 1 113 ? -1.653 4.683 -5.431 1.00 98.69 113 TRP A C 1
ATOM 865 O O . TRP A 1 113 ? -2.781 5.122 -5.673 1.00 98.69 113 TRP A O 1
ATOM 875 N N . VAL A 1 114 ? -1.328 4.113 -4.263 1.00 98.81 114 VAL A N 1
ATOM 876 C CA . VAL A 1 114 ? -2.225 4.017 -3.103 1.00 98.81 114 VAL A CA 1
ATOM 877 C C . VAL A 1 114 ? -1.692 4.890 -1.972 1.00 98.81 114 VAL A C 1
ATOM 879 O O . VAL A 1 114 ? -0.599 4.656 -1.461 1.00 98.81 114 VAL A O 1
ATOM 882 N N . VAL A 1 115 ? -2.471 5.886 -1.560 1.00 98.81 115 VAL A N 1
ATOM 883 C CA . VAL A 1 115 ? -2.072 6.894 -0.574 1.00 98.81 115 VAL A CA 1
ATOM 884 C C . VAL A 1 115 ? -3.072 6.942 0.566 1.00 98.81 115 VAL A C 1
ATOM 886 O O . VAL A 1 115 ? -4.258 7.140 0.330 1.00 98.81 115 VAL A O 1
ATOM 889 N N . PHE A 1 116 ? -2.589 6.850 1.800 1.00 98.88 116 PHE A N 1
ATOM 890 C CA . PHE A 1 116 ? -3.330 7.212 3.004 1.00 98.88 116 PHE A CA 1
ATOM 891 C C . PHE A 1 116 ? -2.730 8.491 3.579 1.00 98.88 116 PHE A C 1
ATOM 893 O O . PHE A 1 116 ? -1.526 8.559 3.833 1.00 98.88 116 PHE A O 1
ATOM 900 N N . ARG A 1 117 ? -3.550 9.525 3.762 1.00 98.75 117 ARG A N 1
ATOM 901 C CA . ARG A 1 117 ? -3.076 10.842 4.205 1.00 98.75 117 ARG A CA 1
ATOM 902 C C . ARG A 1 117 ? -3.891 11.338 5.392 1.00 98.75 117 ARG A C 1
ATOM 904 O O . ARG A 1 117 ? -5.114 11.288 5.338 1.00 98.75 117 ARG A O 1
ATOM 911 N N . HIS A 1 118 ? -3.225 11.862 6.421 1.00 98.75 118 HIS A N 1
ATOM 912 C CA . HIS A 1 118 ? -3.874 12.403 7.625 1.00 98.75 118 HIS A CA 1
ATOM 913 C C . HIS A 1 118 ? -4.804 11.404 8.329 1.00 98.75 118 HIS A C 1
ATOM 915 O O . HIS A 1 118 ? -5.842 11.790 8.865 1.00 98.75 118 HIS A O 1
ATOM 921 N N . VAL A 1 119 ? -4.458 10.114 8.302 1.00 98.81 119 VAL A N 1
ATOM 922 C CA . VAL A 1 119 ? -5.246 9.072 8.969 1.00 98.81 119 VAL A CA 1
ATOM 923 C C . VAL A 1 119 ? -4.697 8.792 10.364 1.00 98.81 119 VAL A C 1
ATOM 925 O O . VAL A 1 119 ? -3.491 8.879 10.588 1.00 98.81 119 VAL A O 1
ATOM 928 N N . ASP A 1 120 ? 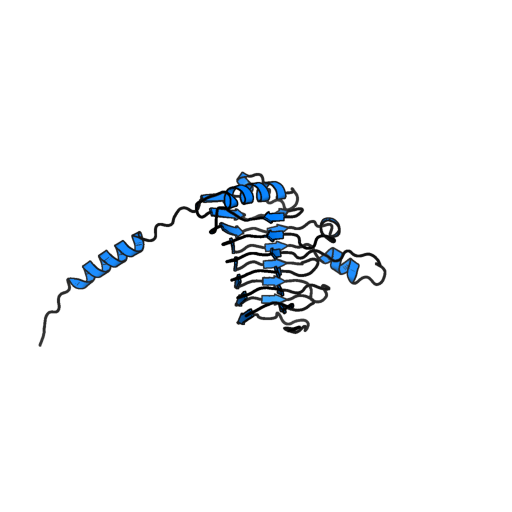-5.581 8.435 11.290 1.00 98.75 120 ASP A N 1
ATOM 929 C CA . ASP A 1 120 ? -5.233 7.985 12.637 1.00 98.75 120 ASP A CA 1
ATOM 930 C C . ASP A 1 120 ? -5.915 6.635 12.880 1.00 98.75 120 ASP A C 1
ATOM 932 O O . ASP A 1 120 ? -7.126 6.529 12.702 1.00 98.75 120 ASP A O 1
ATOM 936 N N . GLY A 1 121 ? -5.154 5.593 13.219 1.00 98.62 121 GLY A N 1
ATOM 937 C CA . GLY A 1 121 ? -5.722 4.298 13.602 1.00 98.62 121 GLY A CA 1
ATOM 938 C C . GLY A 1 121 ? -6.191 3.437 12.426 1.00 98.62 121 GLY A C 1
ATOM 939 O O . GLY A 1 121 ? -7.300 2.891 12.423 1.00 98.62 121 GLY A O 1
ATOM 940 N N . VAL A 1 122 ? -5.332 3.301 11.411 1.00 98.88 122 VAL A N 1
ATOM 941 C CA . VAL A 1 122 ? -5.570 2.442 10.241 1.00 98.88 122 VAL A CA 1
ATOM 942 C C . VAL A 1 122 ? -4.698 1.199 10.312 1.00 98.88 122 VAL A C 1
ATOM 944 O O . VAL A 1 122 ? -3.475 1.279 10.424 1.00 98.88 122 VAL A O 1
ATOM 947 N N . THR A 1 123 ? -5.324 0.034 10.174 1.00 98.88 123 THR A N 1
ATOM 948 C CA . THR A 1 123 ? -4.628 -1.246 10.049 1.00 98.88 123 THR A CA 1
ATOM 949 C C . THR A 1 123 ? -4.912 -1.880 8.693 1.00 98.88 123 THR A C 1
ATOM 951 O O . THR A 1 123 ? -6.068 -2.037 8.328 1.00 98.88 123 THR A O 1
ATOM 954 N N . ILE A 1 124 ? -3.879 -2.309 7.969 1.00 98.88 124 ILE A N 1
ATOM 955 C CA . ILE A 1 124 ? -3.977 -3.128 6.755 1.00 98.88 124 ILE A CA 1
ATOM 956 C C . ILE A 1 124 ? -3.454 -4.532 7.065 1.00 98.88 124 ILE A C 1
ATOM 958 O O . ILE A 1 124 ? -2.372 -4.688 7.643 1.00 98.88 124 ILE A O 1
ATOM 962 N N . SER A 1 125 ? -4.201 -5.565 6.674 1.00 98.75 125 SER A N 1
ATOM 963 C CA . SER A 1 125 ? -3.794 -6.957 6.859 1.00 98.75 125 SER A CA 1
ATOM 964 C C . SER A 1 125 ? -4.029 -7.825 5.627 1.00 98.75 125 SER A C 1
ATOM 966 O O . SER A 1 125 ? -5.136 -7.870 5.086 1.00 98.75 125 SER A O 1
ATOM 968 N N . GLY A 1 126 ? -2.984 -8.557 5.236 1.00 98.31 126 GLY A N 1
ATOM 969 C CA . GLY A 1 126 ? -3.013 -9.535 4.152 1.00 98.31 126 GLY A CA 1
ATOM 970 C C . GLY A 1 126 ? -2.972 -8.923 2.752 1.00 98.31 126 GLY A C 1
ATOM 971 O O . GLY A 1 126 ? -2.784 -7.721 2.575 1.00 98.31 126 GLY A O 1
ATOM 972 N N . GLY A 1 127 ? -3.150 -9.781 1.750 1.00 98.44 127 GLY A N 1
ATOM 973 C CA . GLY A 1 127 ? -3.356 -9.380 0.363 1.00 98.44 127 GLY A CA 1
ATOM 974 C C . GLY A 1 127 ? -2.091 -9.019 -0.406 1.00 98.44 127 GLY A C 1
ATOM 975 O O . GLY A 1 127 ? -0.963 -9.127 0.085 1.00 98.44 127 GLY A O 1
ATOM 976 N N . ASN A 1 128 ? -2.303 -8.612 -1.657 1.00 98.88 128 ASN A N 1
ATOM 977 C CA . ASN A 1 128 ? -1.237 -8.263 -2.589 1.00 98.88 128 ASN A CA 1
ATOM 978 C C . ASN A 1 128 ? -1.508 -6.902 -3.238 1.00 98.88 128 ASN A C 1
ATOM 980 O O . ASN A 1 128 ? -2.636 -6.639 -3.655 1.00 98.88 128 ASN A O 1
ATOM 984 N N . LEU A 1 129 ? -0.472 -6.080 -3.385 1.00 98.94 129 LEU A N 1
ATOM 985 C CA . LEU A 1 129 ? -0.475 -4.875 -4.214 1.00 98.94 129 LEU A CA 1
ATOM 986 C C . LEU A 1 129 ? 0.466 -5.113 -5.396 1.00 98.94 129 LEU A C 1
ATOM 988 O O . LEU A 1 129 ? 1.661 -5.283 -5.188 1.00 98.94 129 LEU A O 1
ATOM 992 N N . ASP A 1 130 ? -0.062 -5.167 -6.616 1.00 98.88 130 ASP A N 1
ATOM 993 C CA . ASP A 1 130 ? 0.711 -5.360 -7.851 1.00 98.88 130 ASP A CA 1
ATOM 994 C C . ASP A 1 130 ? 0.851 -4.024 -8.590 1.00 98.88 130 ASP A C 1
ATOM 996 O O . ASP A 1 130 ? -0.071 -3.601 -9.289 1.00 98.88 130 ASP A O 1
ATOM 1000 N N . GLY A 1 131 ? 1.999 -3.363 -8.412 1.00 98.56 131 GLY A N 1
ATOM 1001 C CA . GLY A 1 131 ? 2.301 -2.021 -8.924 1.00 98.56 131 GLY A CA 1
ATOM 1002 C C . GLY A 1 131 ? 2.627 -1.948 -10.420 1.00 98.56 131 GLY A C 1
ATOM 1003 O O . GLY A 1 131 ? 2.837 -0.855 -10.942 1.00 98.56 131 GLY A O 1
ATOM 1004 N N . LYS A 1 132 ? 2.668 -3.091 -11.125 1.00 98.31 132 LYS A N 1
ATOM 1005 C CA . LYS A 1 132 ? 2.889 -3.175 -12.584 1.00 98.31 132 LYS A CA 1
ATOM 1006 C C . LYS A 1 132 ? 4.137 -2.431 -13.108 1.00 98.31 132 LYS A C 1
ATOM 1008 O O . LYS A 1 132 ? 4.152 -1.934 -14.229 1.00 98.31 132 LYS A O 1
ATOM 1013 N N . GLY A 1 133 ? 5.228 -2.433 -12.343 1.00 98.06 133 GLY A N 1
ATOM 1014 C CA . GLY A 1 133 ? 6.460 -1.691 -12.642 1.00 98.06 133 GLY A CA 1
ATOM 1015 C C . GLY A 1 133 ? 7.302 -2.183 -13.825 1.00 98.06 133 GLY A C 1
ATOM 1016 O O . GLY A 1 133 ? 8.075 -1.405 -14.376 1.00 98.06 133 GLY A O 1
ATOM 1017 N N . ALA A 1 134 ? 7.142 -3.434 -14.271 1.00 97.44 134 ALA A N 1
ATOM 1018 C CA . ALA A 1 134 ? 8.031 -4.054 -15.265 1.00 97.44 134 ALA A CA 1
ATOM 1019 C C . ALA A 1 134 ? 8.156 -3.283 -16.593 1.00 97.44 134 ALA A C 1
ATOM 1021 O O . ALA A 1 134 ? 9.250 -3.202 -17.160 1.00 97.44 134 ALA A O 1
ATOM 1022 N N . GLY A 1 135 ? 7.061 -2.680 -17.069 1.00 96.38 135 GLY A N 1
ATOM 1023 C CA . GLY A 1 135 ? 7.090 -1.843 -18.271 1.00 96.38 135 GLY A CA 1
ATOM 1024 C C . GLY A 1 135 ? 7.965 -0.600 -18.089 1.00 96.38 135 GLY A C 1
ATOM 1025 O O . GLY A 1 135 ? 8.789 -0.294 -18.950 1.00 96.38 135 GLY A O 1
ATOM 1026 N N . LEU A 1 136 ? 7.867 0.062 -16.931 1.00 96.94 136 LEU A N 1
ATOM 1027 C CA . LEU A 1 136 ? 8.690 1.229 -16.623 1.00 96.94 136 LEU A CA 1
ATOM 1028 C C . LEU A 1 136 ? 10.165 0.860 -16.453 1.00 96.94 136 LEU A C 1
ATOM 1030 O O . LEU A 1 136 ? 11.034 1.581 -16.934 1.00 96.94 136 LEU A O 1
ATOM 1034 N N . TRP A 1 137 ? 10.470 -0.261 -15.800 1.00 96.81 137 TRP A N 1
ATOM 1035 C CA . TRP A 1 137 ? 11.857 -0.710 -15.649 1.00 96.81 137 TRP A CA 1
ATOM 1036 C C . TRP A 1 137 ? 12.505 -0.994 -17.006 1.00 96.81 137 TRP A C 1
ATOM 1038 O O . TRP A 1 137 ? 13.656 -0.631 -17.225 1.00 96.81 137 TRP A O 1
ATOM 1048 N N . THR A 1 138 ? 11.747 -1.583 -17.937 1.00 95.56 138 THR A N 1
ATOM 1049 C CA . THR A 1 138 ? 12.194 -1.793 -19.323 1.00 95.56 138 THR A CA 1
ATOM 1050 C C . THR A 1 138 ? 12.488 -0.463 -20.017 1.00 95.56 138 THR A C 1
ATOM 1052 O O . THR A 1 138 ? 13.515 -0.340 -20.676 1.00 95.56 138 THR A O 1
ATOM 1055 N N . CYS A 1 139 ? 11.633 0.549 -19.821 1.00 95.06 139 CYS A N 1
ATOM 1056 C CA . CYS A 1 139 ? 11.873 1.904 -20.319 1.00 95.06 139 CYS A CA 1
ATOM 1057 C C . CYS A 1 139 ? 13.181 2.481 -19.753 1.00 95.06 139 CYS A C 1
ATOM 1059 O O . CYS A 1 139 ? 14.056 2.870 -20.518 1.00 95.06 139 CYS A O 1
ATOM 1061 N N . LYS A 1 140 ? 13.331 2.497 -18.422 1.00 93.94 140 LYS A N 1
ATOM 1062 C CA . LYS A 1 140 ? 14.470 3.116 -17.722 1.00 93.94 140 LYS A CA 1
ATOM 1063 C C . LYS A 1 140 ? 15.811 2.434 -18.009 1.00 93.94 140 LYS A C 1
ATOM 1065 O O . LYS A 1 140 ? 16.833 3.105 -18.047 1.00 93.94 140 LYS A O 1
ATOM 1070 N N . ASN A 1 141 ? 15.810 1.118 -18.214 1.00 92.88 141 ASN A N 1
ATOM 1071 C CA . ASN A 1 141 ? 17.021 0.354 -18.523 1.00 92.88 141 ASN A CA 1
ATOM 1072 C C . ASN A 1 141 ? 17.378 0.368 -20.022 1.00 92.88 141 ASN A C 1
ATOM 1074 O O . ASN A 1 141 ? 18.412 -0.176 -20.407 1.00 92.88 141 ASN A O 1
ATOM 1078 N N . SER A 1 142 ? 16.532 0.946 -20.881 1.00 89.56 142 SER A N 1
ATOM 1079 C CA . SER A 1 142 ? 16.811 1.060 -22.312 1.00 89.56 142 SER A CA 1
ATOM 1080 C C . SER A 1 142 ? 17.824 2.168 -22.579 1.00 89.56 142 SER A C 1
ATOM 1082 O O . SER A 1 142 ? 17.610 3.314 -22.202 1.00 89.56 142 SER A O 1
ATOM 1084 N N . SER A 1 143 ? 18.884 1.859 -23.327 1.00 81.00 143 SER A N 1
ATOM 1085 C CA . SER A 1 143 ? 19.865 2.855 -23.788 1.00 81.00 143 SER A CA 1
ATOM 1086 C C . SER A 1 143 ? 19.318 3.812 -24.859 1.00 81.00 143 SER A C 1
ATOM 1088 O O . SER A 1 143 ? 20.019 4.735 -25.260 1.00 81.00 143 SER A O 1
ATOM 1090 N N . ILE A 1 144 ? 18.095 3.576 -25.352 1.00 78.56 144 ILE A N 1
ATOM 1091 C CA . ILE A 1 144 ? 17.460 4.341 -26.440 1.00 78.56 144 ILE A CA 1
ATOM 1092 C C . ILE A 1 144 ? 16.366 5.279 -25.904 1.00 78.56 144 ILE A C 1
ATOM 1094 O O . ILE A 1 144 ? 16.066 6.297 -26.523 1.00 78.56 144 ILE A O 1
ATOM 1098 N N . SER A 1 145 ? 15.753 4.957 -24.760 1.00 75.94 145 SER A N 1
ATOM 1099 C CA . SER A 1 145 ? 14.659 5.763 -24.212 1.00 75.94 145 SER A CA 1
ATOM 1100 C C . SER A 1 145 ? 15.200 6.949 -23.418 1.00 75.94 145 SER A C 1
ATOM 1102 O O . SER A 1 145 ? 15.816 6.767 -22.372 1.00 75.94 145 SER A O 1
ATOM 1104 N N . THR A 1 146 ? 14.945 8.171 -23.884 1.00 70.19 146 THR A N 1
ATOM 1105 C CA . THR A 1 146 ? 15.376 9.403 -23.199 1.00 70.19 146 THR A CA 1
ATOM 1106 C C . THR A 1 146 ? 14.296 10.012 -22.302 1.00 70.19 146 THR A C 1
ATOM 1108 O O . THR A 1 146 ? 14.584 10.935 -21.544 1.00 70.19 146 THR A O 1
ATOM 1111 N N . THR A 1 147 ? 13.057 9.504 -22.348 1.00 85.38 147 THR A N 1
ATOM 1112 C CA . THR A 1 147 ? 11.900 10.089 -21.649 1.00 85.38 147 THR A CA 1
ATOM 1113 C C . THR A 1 147 ? 11.038 9.020 -20.968 1.00 85.38 147 THR A C 1
ATOM 1115 O O . THR A 1 147 ? 9.952 8.660 -21.419 1.00 85.38 147 THR A O 1
ATOM 1118 N N . CYS A 1 148 ? 11.513 8.504 -19.834 1.00 92.31 148 CYS A N 1
ATOM 1119 C CA . CYS A 1 148 ? 10.713 7.650 -18.953 1.00 92.31 148 CYS A CA 1
ATOM 1120 C C . CYS A 1 148 ? 10.198 8.463 -17.759 1.00 92.31 148 CYS A C 1
ATOM 1122 O O . CYS A 1 148 ? 10.948 9.282 -17.224 1.00 92.31 148 CYS A O 1
ATOM 1124 N N . PRO A 1 149 ? 8.956 8.238 -17.300 1.00 94.94 149 PRO A N 1
ATOM 1125 C CA . PRO A 1 149 ? 8.461 8.905 -16.106 1.00 94.94 149 PRO A CA 1
ATOM 1126 C C . PRO A 1 149 ? 9.221 8.434 -14.851 1.00 94.94 149 PRO A C 1
ATOM 1128 O O . PR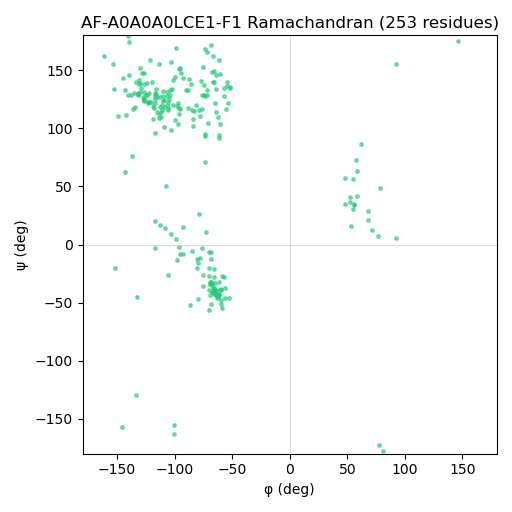O A 1 149 ? 9.865 7.379 -14.846 1.00 94.94 149 PRO A O 1
ATOM 1131 N N . SER A 1 150 ? 9.131 9.199 -13.761 1.00 94.62 150 SER A N 1
ATOM 1132 C CA . SER A 1 150 ? 9.824 8.880 -12.501 1.00 94.62 150 SER A CA 1
ATOM 1133 C C . SER A 1 150 ?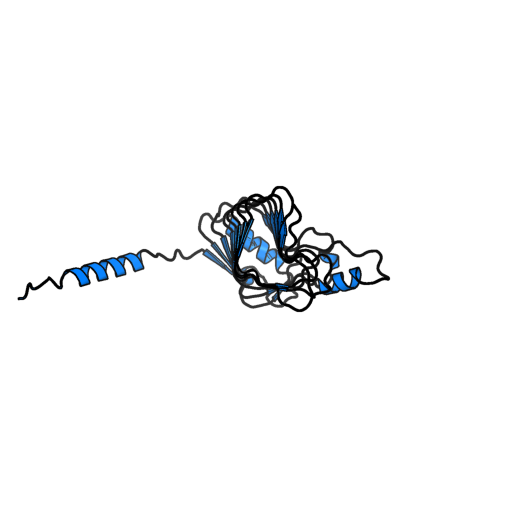 9.380 7.544 -11.899 1.00 94.62 150 SER A C 1
ATOM 1135 O O . SER A 1 150 ? 10.185 6.828 -11.302 1.00 94.62 150 SER A O 1
ATOM 1137 N N . GLY A 1 151 ? 8.117 7.181 -12.107 1.00 96.94 151 GLY A N 1
ATOM 1138 C CA . GLY A 1 151 ? 7.436 6.061 -11.474 1.00 96.94 151 GLY A CA 1
ATOM 1139 C C . GLY A 1 151 ? 6.698 6.479 -10.207 1.00 96.94 151 GLY A C 1
ATOM 1140 O O . GLY A 1 151 ? 7.064 7.456 -9.555 1.00 96.94 151 GLY A O 1
ATOM 1141 N N . ALA A 1 152 ? 5.674 5.700 -9.861 1.00 98.25 152 ALA A N 1
ATOM 1142 C CA . ALA A 1 152 ? 4.907 5.862 -8.632 1.00 98.25 152 ALA A CA 1
ATOM 1143 C C . ALA A 1 152 ? 5.335 4.882 -7.534 1.00 98.25 152 ALA A C 1
ATOM 1145 O O . ALA A 1 152 ? 5.589 3.699 -7.787 1.00 98.25 152 ALA A O 1
ATOM 1146 N N . THR A 1 153 ? 5.304 5.353 -6.289 1.00 98.62 153 THR A N 1
ATOM 1147 C CA . THR A 1 153 ? 5.359 4.481 -5.111 1.00 98.62 153 THR A CA 1
ATOM 1148 C C . THR A 1 153 ? 4.094 3.620 -5.018 1.00 98.62 153 THR A C 1
ATOM 1150 O O . THR A 1 153 ? 2.991 4.115 -5.242 1.00 98.62 153 THR A O 1
ATOM 1153 N N . THR A 1 154 ? 4.201 2.338 -4.651 1.00 98.81 154 THR A N 1
ATOM 1154 C CA . THR A 1 154 ? 3.014 1.460 -4.561 1.00 98.81 154 THR A CA 1
ATOM 1155 C C . THR A 1 154 ? 2.082 1.852 -3.409 1.00 98.81 154 THR A C 1
ATOM 1157 O O . THR A 1 154 ? 0.885 2.031 -3.634 1.00 98.81 154 THR A O 1
ATOM 1160 N N . LEU A 1 155 ? 2.611 2.005 -2.192 1.00 98.88 155 LEU A N 1
ATOM 1161 C CA . LEU A 1 155 ? 1.844 2.372 -0.997 1.00 98.88 155 LEU A CA 1
ATOM 1162 C C . LEU A 1 155 ? 2.528 3.512 -0.240 1.00 98.88 155 LEU A C 1
ATOM 1164 O O . LEU A 1 155 ? 3.698 3.405 0.108 1.00 98.88 155 LEU A O 1
ATOM 1168 N N . GLN A 1 156 ? 1.790 4.571 0.078 1.00 98.81 156 GLN A N 1
ATOM 1169 C CA . GLN A 1 156 ? 2.303 5.692 0.858 1.00 98.81 156 GLN A CA 1
ATOM 1170 C C . GLN A 1 156 ? 1.373 6.033 2.022 1.00 98.81 156 GLN A C 1
ATOM 1172 O O . GLN A 1 156 ? 0.173 6.222 1.833 1.00 98.81 156 GLN A O 1
ATOM 1177 N N . PHE A 1 157 ? 1.949 6.179 3.214 1.00 98.88 157 PHE A N 1
ATOM 1178 C CA . PHE A 1 157 ? 1.316 6.866 4.336 1.00 98.88 157 PHE A CA 1
ATOM 1179 C C . PHE A 1 157 ? 1.947 8.245 4.497 1.00 98.88 157 PHE A C 1
ATOM 1181 O O . PHE A 1 157 ? 3.169 8.397 4.446 1.00 98.88 157 PHE A O 1
ATOM 1188 N N . SER A 1 158 ? 1.115 9.270 4.656 1.00 98.69 158 SER A N 1
ATOM 1189 C CA . SER A 1 158 ? 1.564 10.654 4.804 1.00 98.69 158 SER A CA 1
ATOM 1190 C C . SER A 1 158 ? 0.888 11.341 5.973 1.00 98.69 158 SER A C 1
ATOM 1192 O O . SER A 1 158 ? -0.340 11.320 6.069 1.00 98.69 158 SER A O 1
ATOM 1194 N N . ASN A 1 159 ? 1.673 11.985 6.837 1.00 98.69 159 ASN A N 1
ATOM 1195 C CA . ASN A 1 159 ? 1.168 12.804 7.943 1.00 98.69 159 ASN A CA 1
ATOM 1196 C C . ASN A 1 159 ? 0.146 12.054 8.816 1.00 98.69 159 ASN A C 1
ATOM 1198 O O . ASN A 1 159 ? -0.916 12.590 9.124 1.00 98.69 159 ASN A O 1
ATOM 1202 N N . SER A 1 160 ? 0.410 10.776 9.098 1.00 98.88 160 SER A N 1
ATOM 1203 C CA . SER A 1 160 ? -0.550 9.833 9.688 1.00 98.88 160 SER A CA 1
ATOM 1204 C C . SER A 1 160 ? -0.045 9.256 11.010 1.00 98.88 160 SER A C 1
ATOM 1206 O O . SER A 1 160 ? 1.157 9.245 11.274 1.00 98.88 160 SER A O 1
ATOM 1208 N N . LYS A 1 161 ? -0.956 8.755 11.844 1.00 98.81 161 LYS A N 1
ATOM 1209 C CA . LYS A 1 161 ? -0.652 8.237 13.180 1.00 98.81 161 LYS A CA 1
ATOM 1210 C C . LYS A 1 161 ? -1.253 6.850 13.399 1.00 98.81 161 LYS A C 1
ATOM 1212 O O . LYS A 1 161 ? -2.282 6.522 12.815 1.00 98.81 161 LYS A O 1
ATOM 1217 N N . ASN A 1 162 ? -0.623 6.041 14.252 1.00 98.75 162 ASN A N 1
ATOM 1218 C CA . ASN A 1 162 ? -1.156 4.747 14.695 1.00 98.75 162 ASN A CA 1
ATOM 1219 C C . ASN A 1 162 ? -1.490 3.829 13.505 1.00 98.75 162 ASN A C 1
ATOM 1221 O O . ASN A 1 162 ? -2.626 3.386 13.325 1.00 98.75 162 ASN A O 1
ATOM 1225 N N . VAL A 1 163 ? -0.489 3.584 12.660 1.00 98.88 163 VAL A N 1
ATOM 1226 C CA . VAL A 1 163 ? -0.639 2.779 11.442 1.00 98.88 163 VAL A CA 1
ATOM 1227 C C . VAL A 1 163 ? -0.063 1.388 11.661 1.00 98.88 163 VAL A C 1
ATOM 1229 O O . VAL A 1 163 ? 1.064 1.239 12.131 1.00 98.88 163 VAL A O 1
ATOM 1232 N N . VAL A 1 164 ? -0.800 0.358 11.250 1.00 98.88 164 VAL A N 1
ATOM 1233 C CA . VAL A 1 164 ? -0.303 -1.022 11.228 1.00 98.88 164 VAL A CA 1
ATOM 1234 C C . VAL A 1 164 ? -0.442 -1.604 9.826 1.00 98.88 164 VAL A C 1
ATOM 1236 O O . VAL A 1 164 ? -1.519 -1.596 9.245 1.00 98.88 164 VAL A O 1
ATOM 1239 N N . VAL A 1 165 ? 0.630 -2.171 9.281 1.00 98.88 165 VAL A N 1
ATOM 1240 C CA . VAL A 1 165 ? 0.598 -2.945 8.033 1.00 98.88 165 VAL A CA 1
ATOM 1241 C C . VAL A 1 165 ? 1.144 -4.335 8.323 1.00 98.88 165 VAL A C 1
ATOM 1243 O O . VAL A 1 165 ? 2.270 -4.487 8.796 1.00 98.88 165 VAL A O 1
ATOM 1246 N N . SER A 1 166 ? 0.348 -5.368 8.059 1.00 98.50 166 SER A N 1
ATOM 1247 C CA . SER A 1 166 ? 0.681 -6.746 8.422 1.00 98.50 166 SER A CA 1
ATOM 1248 C C . SER A 1 166 ? 0.433 -7.729 7.285 1.00 98.50 166 SER A C 1
ATOM 1250 O O . SER A 1 166 ? -0.565 -7.623 6.580 1.00 98.50 166 SER A O 1
ATOM 1252 N N . ALA A 1 167 ? 1.332 -8.700 7.102 1.00 98.38 167 ALA A N 1
ATOM 1253 C CA . ALA A 1 167 ? 1.184 -9.798 6.134 1.00 98.38 167 ALA A CA 1
ATOM 1254 C C . ALA A 1 167 ? 0.894 -9.377 4.671 1.00 98.38 167 ALA A C 1
ATOM 1256 O O . ALA A 1 167 ? 0.476 -10.205 3.860 1.00 98.38 167 ALA A O 1
ATOM 1257 N N . LEU A 1 168 ? 1.120 -8.106 4.327 1.00 98.81 168 LEU A N 1
ATOM 1258 C CA . LEU A 1 168 ? 0.917 -7.557 2.991 1.00 98.81 168 LEU A CA 1
ATOM 1259 C C . LEU A 1 168 ? 2.075 -7.967 2.077 1.00 98.81 168 LEU A C 1
ATOM 1261 O O . LEU A 1 168 ? 3.244 -7.938 2.479 1.00 98.81 168 LEU A O 1
ATOM 1265 N N . THR A 1 169 ? 1.750 -8.296 0.829 1.00 98.88 169 THR A N 1
ATOM 1266 C CA . THR A 1 169 ? 2.741 -8.483 -0.232 1.00 98.88 169 THR A CA 1
ATOM 1267 C C . THR A 1 169 ? 2.709 -7.299 -1.203 1.00 98.88 169 THR A C 1
ATOM 1269 O O . THR A 1 169 ? 1.684 -7.044 -1.825 1.00 98.88 169 THR A O 1
ATOM 1272 N N . SER A 1 170 ? 3.819 -6.580 -1.360 1.00 98.88 170 SER A N 1
ATOM 1273 C CA . SER A 1 170 ? 4.000 -5.534 -2.376 1.00 98.88 170 SER A CA 1
ATOM 1274 C C . SER A 1 170 ? 4.833 -6.091 -3.533 1.00 98.88 170 SER A C 1
ATOM 1276 O O . SER A 1 170 ? 5.958 -6.549 -3.328 1.00 98.88 170 SER A O 1
ATOM 1278 N N . LEU A 1 171 ? 4.266 -6.091 -4.737 1.00 98.81 171 LEU A N 1
ATOM 1279 C CA . LEU A 1 171 ? 4.822 -6.683 -5.950 1.00 98.81 171 LEU A CA 1
ATOM 1280 C C . LEU A 1 171 ? 5.090 -5.597 -6.988 1.00 98.81 171 LEU A C 1
ATOM 1282 O O . LEU A 1 171 ? 4.210 -4.795 -7.287 1.00 98.81 171 LEU A O 1
ATOM 1286 N N . ASN A 1 172 ? 6.271 -5.645 -7.599 1.00 98.56 172 ASN A N 1
ATOM 1287 C CA . ASN A 1 172 ? 6.614 -4.903 -8.809 1.00 98.56 172 ASN A CA 1
ATOM 1288 C C . ASN A 1 172 ? 6.241 -3.412 -8.774 1.00 98.56 172 ASN A C 1
ATOM 1290 O O . ASN A 1 172 ? 5.488 -2.949 -9.629 1.00 98.56 172 ASN A O 1
ATOM 1294 N N . SER A 1 173 ? 6.739 -2.660 -7.793 1.00 98.56 173 SER A N 1
ATOM 1295 C CA . SER A 1 173 ? 6.497 -1.216 -7.748 1.00 98.56 173 SER A CA 1
ATOM 1296 C C . SER A 1 173 ? 7.199 -0.484 -8.900 1.00 98.56 173 SER A C 1
ATOM 1298 O O . SER A 1 173 ? 8.259 -0.908 -9.356 1.00 98.56 173 SER A O 1
ATOM 1300 N N . GLN A 1 174 ? 6.627 0.616 -9.394 1.00 98.38 174 GLN A N 1
ATOM 1301 C CA . GLN A 1 174 ? 7.278 1.448 -10.417 1.00 98.38 174 GLN A CA 1
ATOM 1302 C C . GLN A 1 174 ? 8.500 2.204 -9.872 1.00 98.38 174 GLN A C 1
ATOM 1304 O O . GLN A 1 174 ? 9.470 2.406 -10.604 1.00 98.38 174 GLN A O 1
ATOM 1309 N N . MET A 1 175 ? 8.433 2.605 -8.602 1.00 96.69 175 MET A N 1
ATOM 1310 C CA . MET A 1 175 ? 9.508 3.221 -7.821 1.00 96.69 175 MET A CA 1
ATOM 1311 C C . MET A 1 175 ? 9.563 2.522 -6.447 1.00 96.69 175 MET A C 1
ATOM 1313 O O . MET A 1 175 ? 9.522 1.292 -6.391 1.00 96.69 175 MET A O 1
ATOM 1317 N N . PHE A 1 176 ? 9.574 3.252 -5.329 1.00 98.31 176 PHE A N 1
ATOM 1318 C CA . PHE A 1 176 ? 9.594 2.670 -3.987 1.00 98.31 176 PHE A CA 1
ATOM 1319 C C . PHE A 1 176 ? 8.359 1.803 -3.734 1.00 98.31 176 PHE A C 1
ATOM 1321 O O . PHE A 1 176 ? 7.266 2.059 -4.244 1.00 98.31 176 PHE A O 1
ATOM 1328 N N . HIS A 1 177 ? 8.493 0.742 -2.950 1.00 98.75 177 HIS A N 1
ATOM 1329 C CA . HIS A 1 177 ? 7.363 -0.133 -2.648 1.00 98.75 177 HIS A CA 1
ATOM 1330 C C . HIS A 1 177 ? 6.458 0.449 -1.562 1.00 98.75 177 HIS A C 1
ATOM 1332 O O . HIS A 1 177 ? 5.235 0.446 -1.727 1.00 98.75 177 HIS A O 1
ATOM 1338 N N . ILE A 1 178 ? 7.034 0.928 -0.459 1.00 98.81 178 ILE A N 1
ATOM 1339 C CA . ILE A 1 178 ? 6.285 1.511 0.657 1.00 98.81 178 ILE A CA 1
ATOM 1340 C C . ILE A 1 178 ? 7.005 2.765 1.153 1.00 98.81 178 ILE A C 1
ATOM 1342 O O . ILE A 1 178 ? 8.186 2.698 1.473 1.00 98.81 178 ILE A O 1
ATOM 1346 N N . VAL A 1 179 ? 6.288 3.884 1.268 1.00 98.62 179 VAL A N 1
ATOM 1347 C CA . VAL A 1 179 ? 6.795 5.139 1.846 1.00 98.62 179 VAL A CA 1
ATOM 1348 C C . VAL A 1 179 ? 6.023 5.488 3.115 1.00 98.62 179 VAL A C 1
ATOM 1350 O O . VAL A 1 179 ? 4.791 5.549 3.111 1.00 98.62 179 VAL A O 1
ATOM 1353 N N . ILE A 1 180 ? 6.754 5.770 4.190 1.00 98.56 180 ILE A N 1
ATOM 1354 C CA . ILE A 1 180 ? 6.239 6.324 5.443 1.00 98.56 180 ILE A CA 1
ATOM 1355 C C . ILE A 1 180 ? 6.808 7.733 5.599 1.00 98.56 180 ILE A C 1
ATOM 1357 O O . ILE A 1 180 ? 8.005 7.897 5.827 1.00 98.56 180 ILE A O 1
ATOM 1361 N N . HIS A 1 181 ? 5.957 8.746 5.447 1.00 98.38 181 HIS A N 1
ATOM 1362 C CA . HIS A 1 181 ? 6.376 10.145 5.408 1.00 98.38 181 HIS A CA 1
ATOM 1363 C C . HIS A 1 181 ? 5.597 10.986 6.421 1.00 98.38 181 HIS A C 1
ATOM 1365 O O . HIS A 1 181 ? 4.367 11.024 6.369 1.00 98.38 181 HIS A O 1
ATOM 1371 N N . GLY A 1 182 ? 6.265 11.691 7.334 1.00 98.31 182 GLY A N 1
ATOM 1372 C CA . GLY A 1 182 ? 5.559 12.541 8.304 1.00 98.31 182 GLY A CA 1
ATOM 1373 C C . GLY A 1 182 ? 4.719 11.760 9.324 1.00 98.31 182 GLY A C 1
ATOM 1374 O O . GLY A 1 182 ? 3.731 12.293 9.819 1.00 98.31 182 GLY A O 1
ATOM 1375 N N . CYS A 1 183 ? 4.992 10.474 9.559 1.00 98.69 183 CYS A N 1
ATOM 1376 C CA . CYS A 1 183 ? 4.106 9.609 10.345 1.00 98.69 183 CYS A CA 1
ATOM 1377 C C . CYS A 1 183 ? 4.611 9.366 11.773 1.00 98.69 183 CYS A C 1
ATOM 1379 O O . CYS A 1 183 ? 5.809 9.430 12.036 1.00 98.69 183 CYS A O 1
ATOM 1381 N N . GLN A 1 184 ? 3.702 9.022 12.688 1.00 98.56 184 GLN A N 1
ATOM 1382 C CA . GLN A 1 184 ? 4.030 8.658 14.068 1.00 98.56 184 GLN A CA 1
ATOM 1383 C C . GLN A 1 184 ? 3.424 7.304 14.451 1.00 98.56 184 GLN A C 1
ATOM 1385 O O . GLN A 1 184 ? 2.250 7.054 14.177 1.00 98.56 184 GLN A O 1
ATOM 1390 N N . ASN A 1 185 ? 4.189 6.468 15.158 1.00 98.12 185 ASN A N 1
ATOM 1391 C CA . ASN A 1 185 ? 3.741 5.164 15.659 1.00 98.12 185 ASN A CA 1
ATOM 1392 C C . ASN A 1 185 ? 3.247 4.252 14.521 1.00 98.12 185 ASN A C 1
ATOM 1394 O O . ASN A 1 185 ? 2.047 4.022 14.339 1.00 98.12 185 ASN A O 1
ATOM 1398 N N . VAL A 1 186 ? 4.200 3.762 13.726 1.00 98.69 186 VAL A N 1
ATOM 1399 C CA . VAL A 1 186 ? 3.944 2.899 12.567 1.00 98.69 186 VAL A CA 1
ATOM 1400 C C . VAL A 1 186 ? 4.551 1.522 12.799 1.00 98.69 186 VAL A C 1
ATOM 1402 O O . VAL A 1 186 ? 5.749 1.400 13.040 1.00 98.69 186 VAL A O 1
ATOM 1405 N N . MET A 1 187 ? 3.755 0.463 12.654 1.00 98.00 187 MET A N 1
ATOM 1406 C CA . MET A 1 187 ? 4.229 -0.920 12.713 1.00 98.00 187 MET A CA 1
ATOM 1407 C C . MET A 1 187 ? 4.019 -1.639 11.382 1.00 98.00 187 MET A C 1
ATOM 1409 O O . MET A 1 187 ? 2.900 -1.816 10.916 1.00 98.00 187 MET A O 1
ATOM 1413 N N . MET A 1 188 ? 5.103 -2.140 10.805 1.00 98.12 188 MET A N 1
ATOM 1414 C CA . MET A 1 188 ? 5.118 -2.961 9.601 1.00 98.12 188 MET A CA 1
ATOM 1415 C C . MET A 1 188 ? 5.627 -4.358 9.950 1.00 98.12 188 MET A C 1
ATOM 1417 O O . MET A 1 188 ? 6.783 -4.514 10.340 1.00 98.12 188 MET A O 1
ATOM 1421 N N . LYS A 1 189 ? 4.781 -5.389 9.838 1.00 96.12 189 LYS A N 1
ATOM 1422 C CA . LYS A 1 189 ? 5.102 -6.742 10.322 1.00 96.12 189 LYS A CA 1
ATOM 1423 C C . LYS A 1 189 ? 4.806 -7.838 9.303 1.00 96.12 189 LYS A C 1
ATOM 1425 O O . LYS A 1 189 ? 3.686 -7.967 8.818 1.00 96.12 189 LYS A O 1
ATOM 1430 N N . GLY A 1 190 ? 5.779 -8.712 9.058 1.00 96.00 190 GLY A N 1
ATOM 1431 C CA . GLY A 1 190 ? 5.575 -9.892 8.214 1.00 96.00 190 GLY A CA 1
ATOM 1432 C C . GLY A 1 190 ? 5.341 -9.546 6.745 1.00 96.00 190 GLY A C 1
ATOM 1433 O O . GLY A 1 190 ? 4.611 -10.264 6.066 1.00 96.00 190 GLY A O 1
ATOM 1434 N N . LEU A 1 191 ? 5.898 -8.428 6.270 1.00 98.00 191 LEU A N 1
ATOM 1435 C CA . LEU A 1 191 ? 5.691 -7.975 4.898 1.00 98.00 191 LEU A CA 1
ATOM 1436 C C . LEU A 1 191 ? 6.508 -8.813 3.915 1.00 98.00 191 LEU A C 1
ATOM 1438 O O . LEU A 1 191 ? 7.584 -9.312 4.249 1.00 98.00 191 LEU A O 1
ATOM 1442 N N . LYS A 1 192 ? 6.024 -8.916 2.678 1.00 98.25 192 LYS A N 1
ATOM 1443 C CA . LYS A 1 192 ? 6.797 -9.419 1.539 1.00 98.25 192 LYS A CA 1
ATOM 1444 C C . LYS A 1 192 ? 6.902 -8.317 0.496 1.00 98.25 192 LYS A C 1
ATOM 1446 O O . LYS A 1 192 ? 5.888 -7.873 -0.021 1.00 98.25 192 LYS A O 1
ATOM 1451 N N . VAL A 1 193 ? 8.108 -7.884 0.174 1.00 98.44 193 VAL A N 1
ATOM 1452 C CA . VAL A 1 193 ? 8.360 -6.872 -0.854 1.00 98.44 193 VAL A CA 1
ATOM 1453 C C . VAL A 1 193 ? 9.200 -7.517 -1.941 1.00 98.44 193 VAL A C 1
ATOM 1455 O O . VAL A 1 193 ? 10.288 -8.014 -1.647 1.00 98.44 193 VAL A O 1
ATOM 1458 N N . LEU A 1 194 ? 8.655 -7.597 -3.155 1.00 98.06 194 LEU A N 1
ATOM 1459 C CA . LEU A 1 194 ? 9.219 -8.385 -4.248 1.00 98.06 194 LEU A CA 1
ATOM 1460 C C . LEU A 1 194 ? 9.217 -7.580 -5.553 1.00 98.06 194 LEU A C 1
ATOM 1462 O O . LEU A 1 194 ? 8.159 -7.252 -6.093 1.00 98.06 194 LEU A O 1
ATOM 1466 N N . ALA A 1 195 ? 10.406 -7.340 -6.087 1.00 96.88 195 ALA A N 1
ATOM 1467 C CA . ALA A 1 195 ? 10.643 -6.865 -7.443 1.00 96.88 195 ALA A CA 1
ATOM 1468 C C . ALA A 1 195 ? 11.851 -7.594 -8.050 1.00 96.88 195 ALA A C 1
ATOM 1470 O O . ALA A 1 195 ? 12.509 -8.409 -7.395 1.00 96.88 195 ALA A O 1
ATOM 1471 N N . SER A 1 196 ? 12.110 -7.347 -9.333 1.00 95.75 196 SER A N 1
ATOM 1472 C CA . SER A 1 196 ? 13.286 -7.899 -10.002 1.00 95.75 196 SER A CA 1
ATOM 1473 C C . SER A 1 196 ? 14.575 -7.310 -9.420 1.00 95.75 196 SER A C 1
ATOM 1475 O O . SER A 1 196 ? 14.606 -6.157 -9.028 1.00 95.75 196 SER A O 1
ATOM 1477 N N . GLY A 1 197 ? 15.682 -8.055 -9.418 1.00 92.19 197 GLY A N 1
ATOM 1478 C CA . GLY A 1 197 ? 16.970 -7.522 -8.943 1.00 92.19 197 GLY A CA 1
ATOM 1479 C C . GLY A 1 197 ? 17.581 -6.436 -9.843 1.00 92.19 197 GLY A C 1
ATOM 1480 O O . GLY A 1 197 ? 18.608 -5.877 -9.493 1.00 92.19 197 GLY A O 1
ATOM 1481 N N . ASN A 1 198 ? 16.986 -6.173 -11.010 1.00 91.50 198 ASN A N 1
ATOM 1482 C CA . ASN A 1 198 ? 17.368 -5.112 -11.945 1.00 91.50 198 ASN A CA 1
ATOM 1483 C C . ASN A 1 198 ? 16.296 -4.009 -12.053 1.00 91.50 198 ASN A C 1
ATOM 1485 O O . ASN A 1 198 ? 16.283 -3.273 -13.042 1.00 91.50 198 ASN A O 1
ATOM 1489 N N . SER A 1 199 ? 15.355 -3.936 -11.101 1.00 94.75 199 SER A N 1
ATOM 1490 C CA . SER A 1 199 ? 14.349 -2.876 -11.082 1.00 94.75 199 SER A CA 1
ATOM 1491 C C . SER A 1 199 ? 14.938 -1.575 -10.513 1.00 94.75 199 SER A C 1
ATOM 1493 O O . SER A 1 199 ? 15.303 -1.544 -9.338 1.00 94.75 199 SER A O 1
ATOM 1495 N N . PRO A 1 200 ? 15.027 -0.496 -11.308 1.00 93.00 200 PRO A N 1
ATOM 1496 C CA . PRO A 1 200 ? 15.675 0.744 -10.884 1.00 93.00 200 PRO A CA 1
ATOM 1497 C C . PRO A 1 200 ? 14.816 1.535 -9.886 1.00 93.00 200 PRO A C 1
ATOM 1499 O O . PRO A 1 200 ? 13.613 1.697 -10.113 1.00 93.00 200 PRO A O 1
ATOM 1502 N N . ASN A 1 201 ? 15.439 2.078 -8.829 1.00 92.75 201 ASN A N 1
ATOM 1503 C CA . ASN A 1 201 ? 14.808 2.948 -7.821 1.00 92.75 201 ASN A CA 1
ATOM 1504 C C . ASN A 1 201 ? 13.631 2.285 -7.096 1.00 92.75 201 ASN A C 1
ATOM 1506 O O . ASN A 1 201 ? 12.570 2.887 -6.920 1.00 92.75 201 ASN A O 1
ATOM 1510 N N . THR A 1 202 ? 13.791 1.010 -6.741 1.00 94.56 202 THR A N 1
ATOM 1511 C CA . THR A 1 202 ? 12.741 0.203 -6.103 1.00 94.56 202 THR A CA 1
ATOM 1512 C C . THR A 1 202 ? 13.021 -0.067 -4.634 1.00 94.56 202 THR A C 1
ATOM 1514 O O . THR A 1 202 ? 12.939 -1.208 -4.183 1.00 94.56 202 THR A O 1
ATOM 1517 N N . ASP A 1 203 ? 13.328 0.975 -3.866 1.00 95.94 203 ASP A N 1
ATOM 1518 C CA . ASP A 1 203 ? 13.529 0.857 -2.425 1.00 95.94 203 ASP A CA 1
ATOM 1519 C C . ASP A 1 203 ? 12.338 0.133 -1.785 1.00 95.94 203 ASP A C 1
ATOM 1521 O O . ASP A 1 203 ? 11.167 0.390 -2.096 1.00 95.94 203 ASP A O 1
ATOM 1525 N N . GLY A 1 204 ? 12.620 -0.823 -0.905 1.00 96.62 204 GLY A N 1
ATOM 1526 C CA . GLY A 1 204 ? 11.589 -1.677 -0.338 1.00 96.62 204 GLY A CA 1
ATOM 1527 C C . GLY A 1 204 ? 10.676 -0.915 0.619 1.00 96.62 204 GLY A C 1
ATOM 1528 O O . GLY A 1 204 ? 9.455 -0.892 0.455 1.00 96.62 204 GLY A O 1
ATOM 1529 N N . ILE A 1 205 ? 11.264 -0.299 1.641 1.00 97.19 205 ILE A N 1
ATOM 1530 C CA . ILE A 1 205 ? 10.546 0.552 2.589 1.00 97.19 205 ILE A CA 1
ATOM 1531 C C . ILE A 1 205 ? 11.373 1.807 2.843 1.00 97.19 205 ILE A C 1
ATOM 1533 O O . ILE A 1 205 ? 12.460 1.725 3.411 1.00 97.19 205 ILE A O 1
ATOM 1537 N N . HIS A 1 206 ? 10.821 2.957 2.474 1.00 96.75 206 HIS A N 1
ATOM 1538 C CA . HIS A 1 206 ? 11.419 4.262 2.701 1.00 96.75 206 HIS A CA 1
ATOM 1539 C C . HIS A 1 206 ? 10.726 4.979 3.864 1.00 96.75 206 HIS A C 1
ATOM 1541 O O . HIS A 1 206 ? 9.498 5.087 3.891 1.00 96.75 206 HIS A O 1
ATOM 1547 N N . VAL A 1 207 ? 11.500 5.472 4.832 1.00 96.88 207 VAL A N 1
ATOM 1548 C CA . VAL A 1 207 ? 10.986 6.184 6.013 1.00 96.88 207 VAL A CA 1
ATOM 1549 C C . VAL A 1 207 ? 11.602 7.573 6.081 1.00 96.88 207 VAL A C 1
ATOM 1551 O O . VAL A 1 207 ? 12.816 7.688 6.166 1.00 96.88 207 VAL A O 1
ATOM 1554 N N . GLN A 1 208 ? 10.783 8.622 6.095 1.00 95.00 208 GLN A N 1
ATOM 1555 C CA . GLN A 1 208 ? 11.246 10.010 6.151 1.00 95.00 208 GLN A CA 1
ATOM 1556 C C . GLN A 1 208 ? 10.363 10.846 7.082 1.00 95.00 208 GLN A C 1
ATOM 1558 O O . GLN A 1 208 ? 9.150 10.623 7.158 1.00 95.00 208 GLN A O 1
ATOM 1563 N N . MET A 1 209 ? 10.949 11.823 7.784 1.00 97.00 209 MET A N 1
ATOM 1564 C CA . MET A 1 209 ? 10.228 12.739 8.684 1.00 97.00 209 MET A CA 1
ATOM 1565 C C . MET A 1 209 ? 9.261 12.026 9.647 1.00 97.00 209 MET A C 1
ATOM 1567 O O . MET A 1 209 ? 8.163 12.510 9.903 1.00 97.00 209 MET A O 1
ATOM 1571 N N . SER A 1 210 ? 9.609 10.825 10.113 1.00 97.44 210 SER A N 1
ATOM 1572 C CA . SER A 1 210 ? 8.686 9.966 10.864 1.00 97.44 210 SER A CA 1
ATOM 1573 C C . SER A 1 210 ? 9.275 9.517 12.193 1.00 97.44 210 SER A C 1
ATOM 1575 O O . SER A 1 210 ? 10.477 9.277 12.294 1.00 97.44 210 SER A O 1
ATOM 1577 N N . THR A 1 211 ? 8.417 9.344 13.196 1.00 96.19 211 THR A N 1
ATOM 1578 C CA . THR A 1 211 ? 8.817 8.961 14.554 1.00 96.19 211 THR A CA 1
ATOM 1579 C C . THR A 1 211 ? 8.189 7.634 14.971 1.00 96.19 211 THR A C 1
ATOM 1581 O O . THR A 1 211 ? 7.013 7.391 14.705 1.00 96.19 211 THR A O 1
ATOM 1584 N N . ASP A 1 212 ? 8.953 6.781 15.652 1.00 95.31 212 ASP A N 1
ATOM 1585 C CA . ASP A 1 212 ? 8.499 5.477 16.159 1.00 95.31 212 ASP A CA 1
ATOM 1586 C C . ASP A 1 212 ? 7.985 4.548 15.050 1.00 95.31 212 ASP A C 1
ATOM 1588 O O . ASP A 1 212 ? 6.817 4.149 15.006 1.00 95.31 212 ASP A O 1
ATOM 1592 N N . VAL A 1 213 ? 8.888 4.188 14.136 1.00 96.81 213 VAL A N 1
ATOM 1593 C CA . VAL A 1 213 ? 8.606 3.239 13.050 1.00 96.81 213 VAL A CA 1
ATOM 1594 C C . VAL A 1 213 ? 9.257 1.891 13.352 1.00 96.81 213 VAL A C 1
ATOM 1596 O O . VAL A 1 213 ? 10.465 1.806 13.566 1.00 96.81 213 VAL A O 1
ATOM 1599 N N . ALA A 1 214 ? 8.472 0.815 13.349 1.00 94.06 214 ALA A N 1
ATOM 1600 C CA . ALA A 1 214 ? 8.933 -0.548 13.591 1.00 94.06 214 ALA A CA 1
ATOM 1601 C C . ALA A 1 214 ? 8.725 -1.443 12.360 1.00 94.06 214 ALA A C 1
ATOM 1603 O O . ALA A 1 214 ? 7.601 -1.599 11.890 1.00 94.06 214 ALA A O 1
ATOM 1604 N N . ILE A 1 215 ? 9.791 -2.087 11.875 1.00 94.56 215 ILE A N 1
ATOM 1605 C CA . ILE A 1 215 ? 9.777 -3.005 10.723 1.00 94.56 215 ILE A CA 1
ATOM 1606 C C . ILE A 1 215 ? 10.230 -4.396 11.170 1.00 94.56 215 ILE A C 1
ATOM 1608 O O . ILE A 1 215 ? 11.403 -4.624 11.463 1.00 94.56 215 ILE A O 1
ATOM 1612 N N . LEU A 1 216 ? 9.306 -5.352 11.238 1.00 91.69 216 LEU A N 1
ATOM 1613 C CA . LEU A 1 216 ? 9.518 -6.622 11.933 1.00 91.69 216 LEU A CA 1
ATOM 1614 C C . LEU A 1 216 ? 9.229 -7.829 11.035 1.00 91.69 216 LEU A C 1
ATOM 1616 O O . LEU A 1 216 ? 8.152 -7.942 10.455 1.00 91.69 216 LEU A O 1
ATOM 1620 N N . ASN A 1 217 ? 10.145 -8.798 10.999 1.00 92.62 217 ASN A N 1
ATOM 1621 C CA . ASN A 1 217 ? 9.958 -10.109 10.359 1.00 92.62 217 ASN A CA 1
ATOM 1622 C C . ASN A 1 217 ? 9.555 -10.043 8.870 1.00 92.62 217 ASN A C 1
ATOM 1624 O O . ASN A 1 217 ? 8.775 -10.872 8.402 1.00 92.62 217 ASN A O 1
ATOM 1628 N N . SER A 1 218 ? 10.055 -9.054 8.130 1.00 91.62 218 SER A N 1
ATOM 1629 C CA . SER A 1 218 ? 9.711 -8.842 6.718 1.00 91.62 218 SER A CA 1
ATOM 1630 C C . SER A 1 218 ? 10.736 -9.476 5.771 1.00 91.62 218 SER A C 1
ATOM 1632 O O . SER A 1 218 ? 11.918 -9.592 6.092 1.00 91.62 218 SER A O 1
ATOM 1634 N N . LYS A 1 219 ? 10.299 -9.880 4.577 1.00 94.75 219 LYS A N 1
ATOM 1635 C CA . LYS A 1 219 ? 11.160 -10.366 3.494 1.00 94.75 219 LYS A CA 1
ATOM 1636 C C . LYS A 1 219 ? 11.156 -9.350 2.361 1.00 94.75 219 LYS A C 1
ATOM 1638 O O . LYS A 1 219 ? 10.114 -9.136 1.752 1.00 94.75 219 LYS A O 1
ATOM 1643 N N . ILE A 1 220 ? 12.310 -8.756 2.076 1.00 95.19 220 ILE A N 1
ATOM 1644 C CA . ILE A 1 220 ? 12.446 -7.696 1.073 1.00 95.19 220 ILE A CA 1
ATOM 1645 C C . ILE A 1 220 ? 13.476 -8.132 0.029 1.00 95.19 220 ILE A C 1
ATOM 1647 O O . ILE A 1 220 ? 14.553 -8.629 0.370 1.00 95.19 220 ILE A O 1
ATOM 1651 N N . GLY A 1 221 ? 13.105 -8.020 -1.241 1.00 93.38 221 GLY A N 1
ATOM 1652 C CA . GLY A 1 221 ? 13.967 -8.275 -2.385 1.00 93.38 221 GLY A CA 1
ATOM 1653 C C . GLY A 1 221 ? 13.553 -7.386 -3.547 1.00 93.38 221 GLY A C 1
ATOM 1654 O O . GLY A 1 221 ? 12.478 -7.578 -4.111 1.00 93.38 221 GLY A O 1
ATOM 1655 N N . THR A 1 222 ? 14.408 -6.426 -3.868 1.00 93.75 222 THR A N 1
ATOM 1656 C CA . THR A 1 222 ? 14.218 -5.408 -4.904 1.00 93.75 222 THR A CA 1
ATOM 1657 C C . THR A 1 222 ? 15.547 -5.183 -5.637 1.00 93.75 222 THR A C 1
ATOM 1659 O O . THR A 1 222 ? 16.533 -5.865 -5.337 1.00 93.75 222 THR A O 1
ATOM 1662 N N . GLY A 1 223 ? 15.569 -4.286 -6.624 1.00 92.38 223 GLY A N 1
ATOM 1663 C CA . GLY A 1 223 ? 16.788 -3.865 -7.328 1.00 92.38 223 GLY A CA 1
ATOM 1664 C C . GLY A 1 223 ? 17.461 -2.626 -6.730 1.00 92.38 223 GLY A C 1
ATOM 1665 O O . GLY A 1 223 ? 18.272 -2.003 -7.412 1.00 92.38 223 GLY A O 1
ATOM 1666 N N . ASP A 1 224 ? 17.082 -2.249 -5.505 1.00 91.25 224 ASP A N 1
ATOM 1667 C CA . ASP A 1 224 ? 17.630 -1.103 -4.776 1.00 91.25 224 ASP A CA 1
ATOM 1668 C C . ASP A 1 224 ? 17.685 -1.396 -3.259 1.00 91.25 224 ASP A C 1
ATOM 1670 O O . ASP A 1 224 ? 17.703 -2.562 -2.839 1.00 91.25 224 ASP A O 1
ATOM 1674 N N . ASP A 1 225 ? 17.706 -0.363 -2.419 1.00 91.25 225 ASP A N 1
ATOM 1675 C CA . ASP A 1 225 ? 17.740 -0.504 -0.964 1.00 91.25 225 ASP A CA 1
ATOM 1676 C C . ASP A 1 225 ? 16.568 -1.319 -0.399 1.00 91.25 225 ASP A C 1
ATOM 1678 O O . ASP A 1 225 ? 15.395 -1.124 -0.716 1.00 91.25 225 ASP A O 1
ATOM 1682 N N . CYS A 1 226 ? 16.854 -2.244 0.522 1.00 91.56 226 CYS A N 1
ATOM 1683 C CA . CYS A 1 226 ? 15.780 -2.985 1.193 1.00 91.56 226 CYS A CA 1
ATOM 1684 C C . CYS A 1 226 ? 14.974 -2.077 2.137 1.00 91.56 226 CYS A C 1
ATOM 1686 O O . CYS A 1 226 ? 13.746 -2.160 2.201 1.00 91.56 226 CYS A O 1
ATOM 1688 N N . ILE A 1 227 ? 15.680 -1.247 2.904 1.00 92.50 227 ILE A N 1
ATOM 1689 C CA . ILE A 1 227 ? 15.126 -0.233 3.800 1.00 92.50 227 ILE A CA 1
ATOM 1690 C C . ILE A 1 227 ? 16.030 0.987 3.668 1.00 92.50 227 ILE A C 1
ATOM 1692 O O . ILE A 1 227 ? 17.239 0.845 3.839 1.00 92.50 227 ILE A O 1
ATOM 1696 N N . SER A 1 228 ? 15.434 2.145 3.420 1.00 91.06 228 SER A N 1
ATOM 1697 C CA . SER A 1 228 ? 16.109 3.438 3.304 1.00 91.06 228 SER A CA 1
ATOM 1698 C C . SER A 1 228 ? 15.495 4.417 4.308 1.00 91.06 228 SER A C 1
ATOM 1700 O O . SER A 1 228 ? 14.271 4.447 4.486 1.00 91.06 228 SER A O 1
ATOM 1702 N N . ILE A 1 229 ? 16.319 5.229 4.962 1.00 91.12 229 ILE A N 1
ATOM 1703 C CA . ILE A 1 229 ? 15.867 6.239 5.926 1.00 91.12 229 ILE A CA 1
ATOM 1704 C C . ILE A 1 229 ? 16.255 7.608 5.372 1.00 91.12 229 ILE A C 1
ATOM 1706 O O . ILE A 1 229 ? 17.388 7.812 4.970 1.00 91.12 229 ILE A O 1
ATOM 1710 N N . GLY A 1 230 ? 15.295 8.519 5.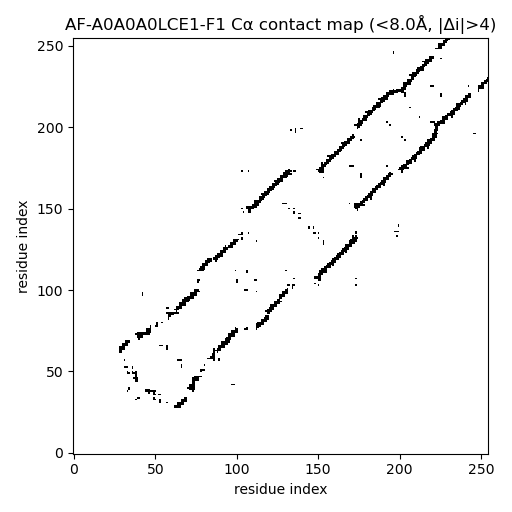290 1.00 87.38 230 GLY A N 1
ATOM 1711 C CA . GLY A 1 230 ? 15.511 9.918 4.952 1.00 87.38 230 GLY A CA 1
ATOM 1712 C C . GLY A 1 230 ? 15.562 10.804 6.202 1.00 87.38 230 GLY A C 1
ATOM 1713 O O . GLY A 1 230 ? 15.181 10.370 7.302 1.00 87.38 230 GLY A O 1
ATOM 1714 N N . PRO A 1 231 ? 15.970 12.075 6.041 1.00 85.25 231 PRO A N 1
ATOM 1715 C CA . PRO A 1 231 ? 16.151 13.007 7.147 1.00 85.25 231 PRO A CA 1
ATOM 1716 C C . PRO A 1 231 ? 14.855 13.268 7.927 1.00 85.25 231 PRO A C 1
ATOM 1718 O O . PRO A 1 231 ? 13.735 13.075 7.438 1.00 85.25 231 PRO A O 1
ATOM 1721 N N . GLY A 1 232 ? 15.020 13.726 9.169 1.00 78.69 232 GLY A N 1
ATOM 1722 C CA . GLY A 1 232 ? 13.916 14.062 10.073 1.00 78.69 232 GLY A CA 1
ATOM 1723 C C . GLY A 1 232 ? 13.223 12.857 10.717 1.00 78.69 232 GLY A C 1
ATOM 1724 O O . GLY A 1 232 ? 12.200 13.040 11.371 1.00 78.69 232 GLY A O 1
ATOM 1725 N N . SER A 1 233 ? 13.742 11.638 10.539 1.00 83.81 233 SER A N 1
ATOM 1726 C CA . SER A 1 233 ? 13.194 10.437 11.179 1.00 83.81 233 SER A CA 1
ATOM 1727 C C . SER A 1 233 ? 13.810 10.200 12.560 1.00 83.81 233 SER A C 1
ATOM 1729 O O . SER A 1 233 ? 15.030 10.225 12.709 1.00 83.81 233 SER A O 1
ATOM 1731 N N . LEU A 1 234 ? 12.977 9.929 13.567 1.00 72.81 234 LEU A N 1
ATOM 1732 C CA . LEU A 1 234 ? 13.395 9.687 14.950 1.00 72.81 234 LEU A CA 1
ATOM 1733 C C . LEU A 1 234 ? 12.939 8.288 15.395 1.00 72.81 234 LEU A C 1
ATOM 1735 O O . LEU A 1 234 ? 11.756 7.973 15.382 1.00 72.81 234 LEU A O 1
ATOM 1739 N N . THR A 1 235 ? 13.872 7.432 15.816 1.00 75.69 235 THR A N 1
ATOM 1740 C CA . THR A 1 235 ? 13.585 6.063 16.295 1.00 75.69 235 THR A CA 1
ATOM 1741 C C . THR A 1 235 ? 12.946 5.152 15.235 1.00 75.69 235 THR A C 1
ATOM 1743 O O . THR A 1 235 ? 11.732 4.944 15.184 1.00 75.69 235 THR A O 1
ATOM 1746 N N . VAL A 1 236 ? 13.797 4.516 14.427 1.00 75.12 236 VAL A N 1
ATOM 1747 C CA . VAL A 1 236 ? 13.404 3.434 13.514 1.00 75.12 236 VAL A CA 1
ATOM 1748 C C . VAL A 1 236 ? 13.969 2.114 14.039 1.00 75.12 236 VAL A C 1
ATOM 1750 O O . VAL A 1 236 ? 15.181 1.955 14.166 1.00 75.12 236 VAL A O 1
ATOM 1753 N N . LYS A 1 237 ? 13.097 1.156 14.372 1.00 77.50 237 LYS A N 1
ATOM 1754 C CA . LYS A 1 237 ? 13.476 -0.178 14.868 1.00 77.50 237 LYS A CA 1
ATOM 1755 C C . LYS A 1 237 ? 13.244 -1.219 13.784 1.00 77.50 237 LYS A C 1
ATOM 1757 O O . LYS A 1 237 ? 12.146 -1.310 13.240 1.00 77.50 237 LYS A O 1
ATOM 1762 N N . HIS A 1 238 ? 14.232 -2.069 13.523 1.00 66.56 238 HIS A N 1
ATOM 1763 C CA . HIS A 1 238 ? 14.069 -3.201 12.615 1.00 66.56 238 HIS A CA 1
ATOM 1764 C C . HIS A 1 238 ? 14.571 -4.503 13.244 1.00 66.56 238 HIS A C 1
ATOM 1766 O O . HIS A 1 238 ? 15.608 -4.530 13.900 1.00 66.56 238 HIS A O 1
ATOM 1772 N N . ASN A 1 239 ? 13.831 -5.599 13.057 1.00 57.56 239 ASN A N 1
ATOM 1773 C CA . ASN A 1 239 ? 14.234 -6.922 13.541 1.00 57.56 239 ASN A CA 1
ATOM 1774 C C . ASN A 1 239 ? 13.836 -8.011 12.534 1.00 57.56 239 ASN A C 1
ATOM 1776 O O . ASN A 1 239 ? 12.704 -8.026 12.047 1.00 57.56 239 ASN A O 1
ATOM 1780 N N . ASN A 1 240 ? 14.761 -8.927 12.226 1.00 56.03 240 ASN A N 1
ATOM 1781 C CA . ASN A 1 240 ? 14.558 -10.069 11.323 1.00 56.03 240 ASN A CA 1
ATOM 1782 C C . ASN A 1 240 ? 14.047 -9.718 9.910 1.00 56.03 240 ASN A C 1
ATOM 1784 O O . ASN A 1 240 ? 13.354 -10.523 9.283 1.00 56.03 240 ASN A O 1
ATOM 1788 N N . ALA A 1 241 ? 14.400 -8.543 9.380 1.00 55.72 241 ALA A N 1
ATOM 1789 C CA . ALA A 1 241 ? 14.208 -8.247 7.964 1.00 55.72 241 ALA A CA 1
ATOM 1790 C C . ALA A 1 241 ? 15.207 -9.082 7.135 1.00 55.72 241 ALA A C 1
ATOM 1792 O O . ALA A 1 241 ? 16.409 -8.818 7.150 1.00 55.72 241 ALA A O 1
ATOM 1793 N N . LYS A 1 242 ? 14.739 -10.146 6.468 1.00 52.97 242 LYS A N 1
ATOM 1794 C CA . LYS A 1 242 ? 15.599 -11.077 5.714 1.00 52.97 242 LYS A CA 1
ATOM 1795 C C . LYS A 1 242 ? 15.615 -10.723 4.227 1.00 52.97 242 LYS A C 1
ATOM 1797 O O . LYS A 1 242 ? 14.585 -10.774 3.555 1.00 52.97 242 LYS A O 1
ATOM 1802 N N . LYS A 1 243 ? 16.810 -10.457 3.702 1.00 57.56 243 LYS A N 1
ATOM 1803 C CA . LYS A 1 243 ? 17.087 -10.307 2.267 1.00 57.56 243 LYS A CA 1
ATOM 1804 C C . LYS A 1 243 ? 17.021 -11.662 1.559 1.00 57.56 243 LYS A C 1
ATOM 1806 O O . LYS A 1 243 ? 17.611 -12.636 2.030 1.00 57.56 243 LYS A O 1
ATOM 1811 N N . ASN A 1 244 ? 16.332 -11.748 0.419 1.00 50.06 244 ASN A N 1
ATOM 1812 C CA . ASN A 1 244 ? 16.342 -12.965 -0.401 1.00 50.06 244 ASN A CA 1
ATOM 1813 C C . ASN A 1 244 ? 17.578 -12.950 -1.316 1.00 50.06 244 ASN A C 1
ATOM 1815 O O . ASN A 1 244 ? 17.655 -12.149 -2.243 1.00 50.06 244 ASN A O 1
ATOM 1819 N N . ARG A 1 245 ? 18.571 -13.799 -1.029 1.00 50.91 245 ARG A N 1
ATOM 1820 C CA . ARG A 1 245 ? 19.855 -13.847 -1.745 1.00 50.91 245 ARG A CA 1
ATOM 1821 C C . ARG A 1 245 ? 19.652 -14.208 -3.221 1.00 50.91 245 ARG A C 1
ATOM 1823 O O . ARG A 1 245 ? 19.356 -15.361 -3.516 1.00 50.91 245 ARG A O 1
ATOM 1830 N N . ARG A 1 246 ? 19.863 -13.247 -4.128 1.00 43.25 246 ARG A N 1
ATOM 1831 C CA . ARG A 1 246 ? 20.445 -13.525 -5.455 1.00 43.25 246 ARG A CA 1
ATOM 1832 C C . ARG A 1 246 ? 21.231 -12.374 -6.092 1.00 43.25 246 ARG A C 1
ATOM 1834 O O . ARG A 1 246 ? 22.090 -12.707 -6.877 1.00 43.25 246 ARG A O 1
ATOM 1841 N N . ASN A 1 247 ? 21.056 -11.108 -5.701 1.00 37.50 247 ASN A N 1
ATOM 1842 C CA . ASN A 1 247 ? 21.953 -9.993 -6.060 1.00 37.50 247 ASN A CA 1
ATOM 1843 C C . ASN A 1 247 ? 22.033 -9.002 -4.884 1.00 37.50 247 ASN A C 1
ATOM 1845 O O . ASN A 1 247 ? 21.080 -8.857 -4.115 1.00 37.50 247 ASN A O 1
ATOM 1849 N N . ALA A 1 248 ? 23.201 -8.413 -4.647 1.00 38.97 248 ALA A N 1
ATOM 1850 C CA . ALA A 1 248 ? 23.519 -7.730 -3.403 1.00 38.97 248 ALA A CA 1
ATOM 1851 C C . ALA A 1 248 ? 23.292 -6.201 -3.458 1.00 38.97 248 ALA A C 1
ATOM 1853 O O . ALA A 1 248 ? 24.101 -5.520 -4.058 1.00 38.97 248 ALA A O 1
ATOM 1854 N N . GLN A 1 249 ? 22.302 -5.666 -2.723 1.00 39.59 249 GLN A N 1
ATOM 1855 C CA . GLN A 1 249 ? 22.301 -4.276 -2.207 1.00 39.59 249 GLN A CA 1
ATOM 1856 C C . GLN A 1 249 ? 21.964 -4.200 -0.709 1.00 39.59 249 GLN A C 1
ATOM 1858 O O . GLN A 1 249 ? 21.236 -5.037 -0.165 1.00 39.59 249 GLN A O 1
ATOM 1863 N N . SER A 1 250 ? 22.642 -3.298 -0.019 1.00 39.50 250 SER A N 1
ATOM 1864 C CA . SER A 1 250 ? 22.786 -3.237 1.434 1.00 39.50 250 SER A CA 1
ATOM 1865 C C . SER A 1 250 ? 21.492 -2.794 2.144 1.00 39.50 250 SER A C 1
ATOM 1867 O O . SER A 1 250 ? 20.550 -2.313 1.525 1.00 39.50 250 SER A O 1
ATOM 1869 N N . ILE A 1 251 ? 21.413 -2.991 3.464 1.00 48.22 251 ILE A N 1
ATOM 1870 C CA . ILE A 1 251 ? 20.582 -2.107 4.296 1.00 48.22 251 ILE A CA 1
ATOM 1871 C C . ILE A 1 251 ? 21.395 -0.810 4.339 1.00 48.22 251 ILE A C 1
ATOM 1873 O O . ILE A 1 251 ? 22.363 -0.749 5.097 1.00 48.22 251 ILE A O 1
ATOM 1877 N N . ILE A 1 252 ? 21.136 0.138 3.435 1.00 46.16 252 ILE A N 1
ATOM 1878 C CA . ILE A 1 252 ? 21.870 1.406 3.418 1.00 46.16 252 ILE A CA 1
ATOM 1879 C C . ILE A 1 252 ? 21.154 2.383 4.343 1.00 46.16 252 ILE A C 1
ATOM 1881 O O . ILE A 1 252 ? 19.999 2.752 4.149 1.00 46.16 252 ILE A O 1
ATOM 1885 N N . PHE A 1 253 ? 21.876 2.791 5.381 1.00 41.81 253 PHE A N 1
ATOM 1886 C CA . PHE A 1 253 ? 21.549 3.966 6.168 1.00 41.81 253 PHE A CA 1
ATOM 1887 C C . PHE A 1 253 ? 22.147 5.168 5.436 1.00 41.81 253 PHE A C 1
ATOM 1889 O O . PHE A 1 253 ? 23.355 5.384 5.508 1.00 41.81 253 PHE A O 1
ATOM 1896 N N . LEU A 1 254 ? 21.328 5.928 4.713 1.00 34.50 254 LEU A N 1
ATOM 1897 C CA . LEU A 1 254 ? 21.651 7.329 4.472 1.00 34.50 254 LEU A CA 1
ATOM 1898 C C . LEU A 1 254 ? 21.122 8.086 5.694 1.00 34.50 254 LEU A C 1
ATOM 1900 O O . LEU A 1 254 ? 19.936 8.025 6.001 1.00 34.50 254 LEU A O 1
ATOM 1904 N N . VAL A 1 255 ? 22.025 8.690 6.461 1.00 34.69 255 VAL A N 1
ATOM 1905 C CA . VAL A 1 255 ? 21.685 9.725 7.447 1.00 34.69 255 VAL A CA 1
ATOM 1906 C C . VAL A 1 255 ? 22.006 11.057 6.798 1.00 34.69 255 VAL A C 1
ATOM 1908 O O . VAL A 1 255 ? 23.093 11.129 6.181 1.00 34.69 255 VAL A O 1
#

InterPro domains:
  IPR000743 Glycoside hydrolase, family 28 [PF00295] (59-240)
  IPR011050 Pectin lyase fold/virulence factor [SSF51126] (15-233)
  IPR012334 Pectin lyase fold [G3DSA:2.160.20.10] (19-253)

Radius of gyration: 21.9 Å; Cα contacts (8 Å, |Δi|>4): 706; chains: 1; bounding box: 45×51×84 Å

Organism: Cucumis sativus (NCBI:txid3659)

Solvent-accessible surface area (backbone atoms only — not comparable to full-atom values): 12474 Å² total; per-residue (Å²): 141,81,86,85,76,75,80,66,60,60,59,55,52,48,53,51,51,55,52,56,60,65,64,63,67,75,71,80,50,52,70,44,47,34,57,87,53,67,31,38,52,76,52,68,51,73,18,34,64,17,52,50,53,48,46,53,56,45,29,66,26,85,53,50,23,29,41,37,38,63,72,39,26,31,14,29,77,51,42,79,50,74,41,80,43,69,22,58,42,41,36,37,42,28,65,21,30,42,31,42,46,74,58,39,75,81,42,11,82,33,78,47,39,33,34,41,31,37,37,42,24,43,33,40,37,40,30,35,41,38,32,39,11,66,61,46,36,54,40,67,73,34,96,81,56,89,82,64,65,79,27,16,18,35,35,32,44,31,52,24,32,46,35,37,40,29,50,31,32,42,32,30,32,32,11,32,36,30,38,40,32,47,25,37,45,33,40,39,34,43,32,36,33,45,43,53,70,80,30,63,63,19,28,34,36,37,37,24,41,24,35,46,37,37,43,33,53,23,38,33,34,37,33,31,35,44,39,38,43,44,71,73,50,44,64,78,47,76,44,70,65,44,71,63,90,81,72,94,64,53,82,45,80,56,126

pLDDT: mean 87.68, std 18.43, range [34.5, 98.94]

Sequence (255 aa):
MIIQFEKRSSLALLMVLVALINLCTFSNAWSYNVVNFGAKGDGRTDSTQAFQTVWSNACASTKPTTIYVPRGRYYLRSGTFNGPCKNNAIFIRIDGTLVAPSDFQVIGNSAAWVVFRHVDGVTISGGNLDGKGAGLWTCKNSSISTTCPSGATTLQFSNSKNVVVSALTSLNSQMFHIVIHGCQNVMMKGLKVLASGNSPNTDGIHVQMSTDVAILNSKIGTGDDCISIGPGSLTVKHNNAKKNRRNAQSIIFLV

Nearest PDB structures (foldseek):
  7b8b-assembly2_B  TM=9.487E-01  e=3.471E-14  Arabidopsis thaliana
  8ikx-assembly1_A  TM=9.060E-01  e=5.200E-11  Arabidopsis thaliana
  4mxn-assembly2_B  TM=7.883E-01  e=4.266E-09  Parabacteroides merdae ATCC 43184
  4mxn-assembly3_C  TM=8.020E-01  e=3.008E-08  Parabacteroides merdae ATCC 43184
  1bhe-assembly1_A  TM=7.995E-01  e=7.428E-06  Pectobacterium carotovorum subsp. carotovorum

Foldseek 3Di:
DDDPDDPPVVVVVVVVVVVVVVVPPPPPAAEAELVVQPFDQAQPDASQVSVQVSLVVCQADCGAHEYEYAAGETEHQAHEREDPGNDQHYEYEHPYEYEYDLPQVSCLQPQARHEYEAYHRYEYEAYEYAQNQPVLLVLVPDPPRPDGGNFYAHYEYELYENYEYYRYEFHRGNAEPYEYYNYEAYEYEAYEYDDDLSRPRHADYEYELYENYEHEQYEAEYVEAPYEYYPNYYDYHYDNHDYDDDDDDDNDYDD

Secondary structure (DSSP, 8-state):
------TTHHHHHHHHHHHHHHT------EEEEGGGGT--TEEEEE-HHHHHHHHHHHHH-SS-EEEEE-SSEEE-S-EEEE---S-S-EEEEESSEEE--SSTHHHHTSSEEEEEES-EEEEEES-EEE--THHHHHHHT-SS--------EEEEEES-EEEEEES-EEE--SS-SEEEES-EEEEEES-EEE--TT-TT--SEEEES-EEEEEES-EEE-SS-SEEE-TT-EEEEEE--EE-SSS--------